Protein AF-A0A538QPW2-F1 (afdb_monomer)

Nearest PDB structures (foldseek):
  6ch3-assembly1_A  TM=3.449E-01  e=3.369E+00  Salmonella enterica subsp. enterica serovar Typhimurium str. LT2
  5l3q-assembly2_C  TM=1.549E-01  e=1.296E+00  Homo sapiens

Radius of gyration: 19.42 Å; Cα contacts (8 Å, |Δi|>4): 380; chains: 1; bounding box: 42×44×58 Å

Secondary structure (DSSP, 8-state):
-HHHHHHHH--HHHHHHHHHHS-HHHHHHHHHH-S-GGGHHHHHHHH-HHHHHHHHHHHHHTT-HHHHHHHHHHHHTTGGGTTS--SPB-TTEEEE-HHHHHHHHHHHSHHHHTT--HHHHHHHHHHHTSPTTPEEEE-GGGTTT--STTS--EE--BSS-TTSHHHHHHHHHHHHTTTTGGGTHHHHHHHHHHHTB-B-TTPPPEEEE--HHHHHHHHHHTT--STTSTT--HHHH-TT-EEEEETTEEEEEEEPP-

pLDDT: mean 80.44, std 15.76, range [33.31, 97.88]

Structure (mmCIF, N/CA/C/O backbone):
data_AF-A0A538QPW2-F1
#
_entry.id   AF-A0A538QPW2-F1
#
loop_
_atom_site.group_PDB
_atom_site.id
_atom_site.type_symbol
_atom_site.label_atom_id
_atom_site.label_alt_id
_atom_site.label_comp_id
_atom_site.label_asym_id
_atom_site.label_entity_id
_atom_site.label_seq_id
_atom_site.pdbx_PDB_ins_code
_atom_site.Cartn_x
_atom_site.Cartn_y
_atom_site.Cartn_z
_atom_site.occupancy
_atom_site.B_iso_or_equiv
_atom_site.auth_seq_id
_atom_site.auth_comp_id
_atom_site.auth_asym_id
_atom_site.auth_atom_id
_atom_site.pdbx_PDB_model_num
ATOM 1 N N . MET A 1 1 ? -7.673 3.886 38.578 1.00 82.88 1 MET A N 1
ATOM 2 C CA . MET A 1 1 ? -7.159 4.149 37.212 1.00 82.88 1 MET A CA 1
ATOM 3 C C . MET A 1 1 ? -7.929 3.332 36.181 1.00 82.88 1 MET A C 1
ATOM 5 O O . MET A 1 1 ? -8.598 3.934 35.355 1.00 82.88 1 MET A O 1
ATOM 9 N N . LEU A 1 2 ? -7.921 1.996 36.272 1.00 87.62 2 LEU A N 1
ATOM 10 C CA . LEU A 1 2 ? -8.712 1.112 35.400 1.00 87.62 2 LEU A CA 1
ATOM 11 C C . LEU A 1 2 ? -10.213 1.438 35.405 1.00 87.62 2 LEU A C 1
ATOM 13 O O . LEU A 1 2 ? -10.780 1.603 34.335 1.00 87.62 2 LEU A O 1
ATOM 17 N N . ASP A 1 3 ? -10.821 1.680 36.569 1.00 88.69 3 ASP A N 1
ATOM 18 C CA . ASP A 1 3 ? -12.249 2.049 36.649 1.00 88.69 3 ASP A CA 1
ATOM 19 C C . ASP A 1 3 ? -12.577 3.369 35.933 1.00 88.69 3 ASP A C 1
ATOM 21 O O . ASP A 1 3 ? -13.654 3.538 35.368 1.00 88.69 3 ASP A O 1
ATOM 25 N N . LYS A 1 4 ? -11.620 4.306 35.914 1.00 90.06 4 LYS A N 1
ATOM 26 C CA . LYS A 1 4 ? -11.738 5.601 35.226 1.00 90.06 4 LYS A CA 1
ATOM 27 C C . LYS A 1 4 ? -11.583 5.451 33.710 1.00 90.06 4 LYS A C 1
ATOM 29 O O . LYS A 1 4 ? -12.196 6.194 32.952 1.00 90.06 4 LYS A O 1
ATOM 34 N N . LEU A 1 5 ? -10.753 4.509 33.265 1.00 92.25 5 LEU A N 1
ATOM 35 C CA . LEU A 1 5 ? -10.657 4.144 31.853 1.00 92.25 5 LEU A CA 1
ATOM 36 C C . LEU A 1 5 ? -11.927 3.419 31.404 1.00 92.25 5 LEU A C 1
ATOM 38 O O . LEU A 1 5 ? -12.486 3.763 30.367 1.00 92.25 5 LEU A O 1
ATOM 42 N N . LEU A 1 6 ? -12.419 2.482 32.216 1.00 94.06 6 LEU A N 1
ATOM 43 C CA . LEU A 1 6 ? -13.640 1.732 31.947 1.00 94.06 6 LEU A CA 1
ATOM 44 C C . LEU A 1 6 ? -14.859 2.648 31.859 1.00 94.06 6 LEU A C 1
ATOM 46 O O . LEU A 1 6 ? -15.647 2.506 30.932 1.00 94.06 6 LEU A O 1
ATOM 50 N N . SER A 1 7 ? -14.990 3.629 32.756 1.00 92.94 7 SER A N 1
ATOM 51 C CA . SER A 1 7 ? -16.107 4.578 32.707 1.00 92.94 7 SER A CA 1
ATOM 52 C C . SER A 1 7 ? -16.093 5.469 31.462 1.00 92.94 7 SER A C 1
ATOM 54 O O . SER A 1 7 ? -17.154 5.884 31.005 1.00 92.94 7 SER A O 1
ATOM 56 N N . LYS A 1 8 ? -14.912 5.743 30.890 1.00 93.00 8 LYS A N 1
ATOM 57 C CA . LYS A 1 8 ? -14.765 6.514 29.647 1.00 93.00 8 LYS A CA 1
ATOM 58 C C . LYS A 1 8 ? -14.930 5.673 28.382 1.00 93.00 8 LYS A C 1
ATOM 60 O O . LYS A 1 8 ? -15.469 6.170 27.402 1.00 93.00 8 LYS A O 1
ATOM 65 N N . ILE A 1 9 ? -14.446 4.433 28.383 1.00 92.69 9 ILE A N 1
ATOM 66 C CA . ILE A 1 9 ? -14.537 3.526 27.227 1.00 92.69 9 ILE A CA 1
ATOM 67 C C . ILE A 1 9 ? -15.920 2.860 27.152 1.00 92.69 9 ILE A C 1
ATOM 69 O O . ILE A 1 9 ? -16.401 2.557 26.063 1.00 92.69 9 ILE A O 1
ATOM 73 N N . GLY A 1 10 ? -16.577 2.667 28.298 1.00 88.38 10 GLY A N 1
ATOM 74 C CA . GLY A 1 10 ? -17.951 2.178 28.415 1.00 88.38 10 GLY A CA 1
ATOM 75 C C . GLY A 1 10 ? -18.125 0.667 28.239 1.00 88.38 10 GLY A C 1
ATOM 76 O O . GLY A 1 10 ? -19.239 0.175 28.382 1.00 88.38 10 GLY 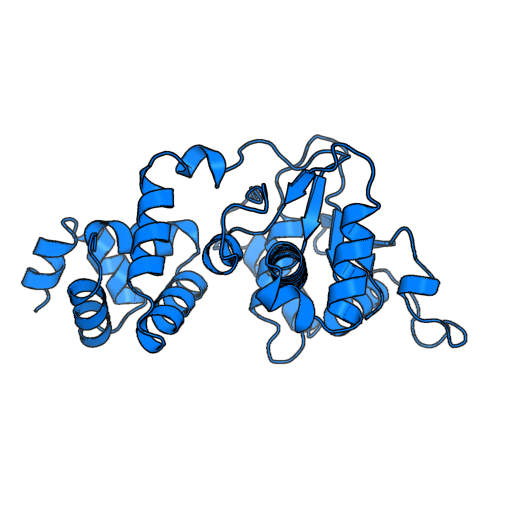A O 1
ATOM 77 N N . ASP A 1 11 ? -17.053 -0.072 27.944 1.00 92.12 11 ASP A N 1
ATOM 78 C CA . ASP A 1 11 ? -17.091 -1.509 27.670 1.00 92.12 11 ASP A CA 1
ATOM 79 C C . ASP A 1 11 ? -15.791 -2.190 28.133 1.00 92.12 11 ASP A C 1
ATOM 81 O O . ASP A 1 11 ? -14.686 -1.739 27.815 1.00 92.12 11 ASP A O 1
ATOM 85 N N . ALA A 1 12 ? -15.928 -3.273 28.903 1.00 90.69 12 ALA A N 1
ATOM 86 C CA . ALA A 1 12 ? -14.801 -3.980 29.506 1.00 90.69 12 ALA A CA 1
ATOM 87 C C . ALA A 1 12 ? -13.957 -4.755 28.484 1.00 90.69 12 ALA A C 1
ATOM 89 O O . ALA A 1 12 ? -12.733 -4.744 28.588 1.00 90.69 12 ALA A O 1
ATOM 90 N N . ALA A 1 13 ? -14.584 -5.362 27.473 1.00 87.00 13 ALA A N 1
ATOM 91 C CA . ALA A 1 13 ? -13.874 -6.102 26.432 1.00 87.00 13 ALA A CA 1
ATOM 92 C C . ALA A 1 13 ? -13.076 -5.148 25.531 1.00 87.00 13 ALA A C 1
ATOM 94 O O . ALA A 1 13 ? -11.923 -5.412 25.193 1.00 87.00 13 ALA A O 1
ATOM 95 N N . LYS A 1 14 ? -13.648 -3.982 25.201 1.00 89.25 14 LYS A N 1
ATOM 96 C CA . LYS A 1 14 ? -12.932 -2.924 24.468 1.00 89.25 14 LYS A CA 1
ATOM 97 C C . LYS A 1 14 ? -11.754 -2.368 25.262 1.00 89.25 14 LYS A C 1
ATOM 99 O O . LYS A 1 14 ? -10.698 -2.107 24.687 1.00 89.25 14 LYS A O 1
ATOM 104 N N . LEU A 1 15 ? -11.925 -2.178 26.571 1.00 94.00 15 LEU A N 1
ATOM 105 C CA . LEU A 1 15 ? -10.836 -1.752 27.446 1.00 94.00 15 LEU A CA 1
ATOM 106 C C . LEU A 1 15 ? -9.714 -2.797 27.480 1.00 94.00 15 LEU A C 1
ATOM 108 O O . LEU A 1 15 ? -8.549 -2.430 27.357 1.00 94.00 15 LEU A O 1
ATOM 112 N N . GLU A 1 16 ? -10.053 -4.078 27.606 1.00 91.12 16 GLU A N 1
ATOM 113 C CA . GLU A 1 16 ? -9.079 -5.171 27.588 1.00 91.12 16 GLU A CA 1
ATOM 114 C C . GLU A 1 16 ? -8.289 -5.208 26.271 1.00 91.12 16 GLU A C 1
ATOM 116 O O . GLU A 1 16 ? -7.057 -5.238 26.293 1.00 91.12 16 GLU A O 1
ATOM 121 N N . ALA A 1 17 ? -8.972 -5.091 25.128 1.00 84.81 17 ALA A N 1
ATOM 122 C CA . ALA A 1 17 ? -8.331 -5.034 23.814 1.00 84.81 17 ALA A CA 1
ATOM 123 C C . ALA A 1 17 ? -7.350 -3.854 23.685 1.00 84.81 17 ALA A C 1
ATOM 125 O O . ALA A 1 17 ? -6.251 -4.002 23.149 1.00 84.81 17 ALA A O 1
ATOM 126 N N . LEU A 1 18 ? -7.713 -2.681 24.214 1.00 91.88 18 LEU A N 1
ATOM 127 C CA . LEU A 1 18 ? -6.837 -1.507 24.225 1.00 91.88 18 LEU A CA 1
ATOM 128 C C . LEU A 1 18 ? -5.633 -1.694 25.157 1.00 91.88 18 LEU A C 1
ATOM 130 O O . LEU A 1 18 ? -4.517 -1.335 24.788 1.00 91.88 18 LEU A O 1
ATOM 134 N N . LEU A 1 19 ? -5.831 -2.284 26.336 1.00 94.38 19 LEU A N 1
ATOM 135 C CA . LEU A 1 19 ? -4.752 -2.564 27.291 1.00 94.38 19 LEU A CA 1
ATOM 136 C C . LEU A 1 19 ? -3.774 -3.632 26.793 1.00 94.38 19 LEU A C 1
ATOM 138 O O . LEU A 1 19 ? -2.623 -3.653 27.224 1.00 94.38 19 LEU A O 1
ATOM 142 N N . HIS A 1 20 ? -4.199 -4.488 25.863 1.00 91.25 20 HIS A N 1
ATOM 143 C CA . HIS A 1 20 ? -3.307 -5.445 25.217 1.00 91.25 20 HIS A CA 1
ATOM 144 C C . HIS A 1 20 ? -2.230 -4.761 24.359 1.00 91.25 20 HIS A C 1
ATOM 146 O O . HIS A 1 20 ? -1.127 -5.282 24.214 1.00 91.25 20 HIS A O 1
ATOM 152 N N . VAL A 1 21 ? -2.532 -3.584 23.799 1.00 89.00 21 VAL A N 1
ATOM 153 C CA . VAL A 1 21 ? -1.638 -2.870 22.871 1.00 89.00 21 VAL A CA 1
ATOM 154 C C . VAL A 1 21 ? -1.067 -1.570 23.440 1.00 89.00 21 VAL A C 1
ATOM 156 O O . VAL A 1 21 ? -0.058 -1.076 22.927 1.00 89.00 21 VAL A O 1
ATOM 159 N N . PHE A 1 22 ? -1.668 -1.021 24.498 1.00 93.88 22 PHE A N 1
ATOM 160 C CA . PHE A 1 22 ? -1.221 0.186 25.191 1.00 93.88 22 PHE A CA 1
ATOM 161 C C . PHE A 1 22 ? -0.986 -0.085 26.683 1.00 93.88 22 PHE A C 1
ATOM 163 O O . PHE A 1 22 ? -1.898 -0.545 27.371 1.00 93.88 22 PHE A O 1
ATOM 170 N N . PRO A 1 23 ? 0.180 0.294 27.240 1.00 94.69 23 PRO A N 1
ATOM 171 C CA . PRO A 1 23 ? 0.338 0.435 28.679 1.00 94.69 23 PRO A CA 1
ATOM 172 C C . PRO A 1 23 ? -0.750 1.348 29.251 1.00 94.69 23 PRO A C 1
ATOM 174 O O . PRO A 1 23 ? -1.088 2.372 28.655 1.00 94.69 23 PRO A O 1
ATOM 177 N N . ALA A 1 24 ? -1.263 1.018 30.436 1.00 92.12 24 ALA A N 1
ATOM 178 C CA . ALA A 1 24 ? -2.385 1.741 31.033 1.00 92.12 24 ALA A CA 1
ATOM 179 C C . ALA A 1 24 ? -2.135 3.259 31.143 1.00 92.12 24 ALA A C 1
ATOM 181 O O . ALA A 1 24 ? -3.047 4.052 30.925 1.00 92.12 24 ALA A O 1
ATOM 182 N N . THR A 1 25 ? -0.902 3.671 31.457 1.00 92.44 25 THR A N 1
ATOM 183 C CA . THR A 1 25 ? -0.516 5.086 31.598 1.00 92.44 25 THR A CA 1
ATOM 184 C C . THR A 1 25 ? -0.536 5.827 30.266 1.00 92.44 25 THR A C 1
ATOM 186 O O . THR A 1 25 ? -0.990 6.967 30.200 1.00 92.44 25 THR A O 1
ATOM 189 N N . GLU A 1 26 ? -0.099 5.166 29.194 1.00 94.06 26 GLU A N 1
ATOM 190 C CA . GLU A 1 26 ? -0.180 5.685 27.829 1.00 94.06 26 GLU A CA 1
ATOM 191 C C . GLU A 1 26 ? -1.646 5.845 27.406 1.00 94.06 26 GLU A C 1
ATOM 193 O O . GLU A 1 26 ? -2.051 6.908 26.927 1.00 94.06 26 GLU A O 1
ATOM 198 N N . LEU A 1 27 ? -2.459 4.812 27.656 1.00 95.56 27 LEU A N 1
ATOM 199 C CA . LEU A 1 27 ? -3.882 4.815 27.335 1.00 95.56 27 LEU A CA 1
ATOM 200 C C . LEU A 1 27 ? -4.633 5.920 28.087 1.00 95.56 27 LEU A C 1
ATOM 202 O O . LEU A 1 27 ? -5.478 6.582 27.491 1.00 95.56 27 LEU A O 1
ATOM 206 N N . GLU A 1 28 ? -4.309 6.170 29.360 1.00 94.75 28 GLU A N 1
ATOM 207 C CA . GLU A 1 28 ? -4.905 7.271 30.127 1.00 94.75 28 GLU A CA 1
ATOM 208 C C . GLU A 1 28 ? -4.609 8.637 29.503 1.00 94.75 28 GLU A C 1
ATOM 210 O O . GLU A 1 28 ? -5.525 9.455 29.390 1.00 94.75 28 GLU A O 1
ATOM 215 N N . GLY A 1 29 ? -3.374 8.865 29.044 1.00 93.19 29 GLY A N 1
ATOM 216 C CA . GLY A 1 29 ? -3.009 10.089 28.331 1.00 93.19 29 GLY A CA 1
ATOM 217 C C . GLY A 1 29 ? -3.826 10.275 27.052 1.00 93.19 29 GLY A C 1
ATOM 218 O O . GLY A 1 29 ? -4.423 11.329 26.847 1.00 93.19 29 GLY A O 1
ATOM 219 N N . ILE A 1 30 ? -3.931 9.228 26.230 1.00 93.75 30 ILE A N 1
ATOM 220 C CA . ILE A 1 30 ? -4.697 9.264 24.974 1.00 93.75 30 ILE A CA 1
ATOM 221 C C . ILE A 1 30 ? -6.187 9.517 25.250 1.00 93.75 30 ILE A C 1
ATOM 223 O O . ILE A 1 30 ? -6.778 10.422 24.666 1.00 93.75 30 ILE A O 1
ATOM 227 N N . VAL A 1 31 ? -6.783 8.768 26.183 1.00 95.31 31 VAL A N 1
ATOM 228 C CA . VAL A 1 31 ? -8.199 8.871 26.589 1.00 95.31 31 VAL A CA 1
ATOM 229 C C . VAL A 1 31 ? -8.534 10.233 27.212 1.00 95.31 31 VAL A C 1
ATOM 231 O O . VAL A 1 31 ? -9.692 10.661 27.212 1.00 95.31 31 VAL A O 1
ATOM 234 N N . ALA A 1 32 ? -7.553 10.928 27.787 1.00 93.38 32 ALA A N 1
ATOM 235 C CA . ALA A 1 32 ? -7.734 12.286 28.286 1.00 93.38 32 ALA A CA 1
ATOM 236 C C . ALA A 1 32 ? -7.748 13.343 27.171 1.00 93.38 32 ALA A C 1
ATOM 238 O O . ALA A 1 32 ? -8.328 14.406 27.378 1.00 93.38 32 ALA A O 1
ATOM 239 N N . SER A 1 33 ? -7.131 13.063 26.022 1.00 93.56 33 SER A N 1
ATOM 240 C CA . SER A 1 33 ? -6.922 14.040 24.948 1.00 93.56 33 SER A CA 1
ATOM 241 C C . SER A 1 33 ? -7.891 13.922 23.769 1.00 93.56 33 SER A C 1
ATOM 243 O O . SER A 1 33 ? -7.977 14.860 22.982 1.00 93.56 33 SER A O 1
ATOM 245 N N . VAL A 1 34 ? -8.608 12.806 23.636 1.00 91.69 34 VAL A N 1
ATOM 246 C CA . VAL A 1 34 ? -9.613 12.599 22.578 1.00 91.69 34 VAL A CA 1
ATOM 247 C C . VAL A 1 34 ? -11.021 12.967 23.046 1.00 91.69 34 VAL A C 1
ATOM 249 O O . VAL A 1 34 ? -11.368 12.775 24.214 1.00 91.69 34 VAL A O 1
ATOM 252 N N . LYS A 1 35 ? -11.855 13.461 22.128 1.00 91.44 35 LYS A N 1
ATOM 253 C CA . LYS A 1 35 ? -13.260 13.827 22.388 1.00 91.44 35 LYS A CA 1
ATOM 254 C C . LYS A 1 35 ? -14.149 12.602 22.587 1.00 91.44 35 LYS A C 1
ATOM 256 O O . LYS A 1 35 ? -15.081 12.655 23.386 1.00 91.44 35 LYS A O 1
ATOM 261 N N . HIS A 1 36 ? -13.841 11.511 21.884 1.00 88.38 36 HIS A N 1
ATOM 262 C CA . HIS A 1 36 ? -14.651 10.290 21.851 1.00 88.38 36 HIS A CA 1
ATOM 263 C C . HIS A 1 36 ? -13.837 9.029 22.203 1.00 88.38 36 HIS A C 1
ATOM 265 O O . HIS A 1 36 ? -13.580 8.187 21.334 1.00 88.38 36 HIS A O 1
ATOM 271 N N . PRO A 1 37 ? -13.381 8.881 23.463 1.00 91.25 37 PRO A N 1
ATOM 272 C CA . PRO A 1 37 ? -12.524 7.770 23.884 1.00 91.25 37 PRO A CA 1
ATOM 273 C C . PRO A 1 37 ? -13.170 6.387 23.734 1.00 91.25 37 PRO A C 1
ATOM 275 O O . PRO A 1 37 ? -12.461 5.405 23.514 1.00 91.25 37 PRO A O 1
ATOM 278 N N . GLU A 1 38 ? -14.499 6.294 23.773 1.00 87.12 38 GLU A N 1
ATOM 279 C CA . GLU A 1 38 ? -15.263 5.060 23.557 1.00 87.12 38 GLU A CA 1
ATOM 280 C C . GLU A 1 38 ? -15.060 4.448 22.159 1.00 87.12 38 GLU A C 1
ATOM 282 O O . GLU A 1 38 ? -15.359 3.272 21.927 1.00 87.12 38 GLU A O 1
ATOM 287 N N . ARG A 1 39 ? -14.525 5.235 21.216 1.00 84.62 39 ARG A N 1
ATOM 288 C CA . ARG A 1 39 ? -14.288 4.844 19.820 1.00 84.62 39 ARG A CA 1
ATOM 289 C C . ARG A 1 39 ? -12.871 4.348 19.557 1.00 84.62 39 ARG A C 1
ATOM 291 O O . ARG A 1 39 ? -12.621 3.821 18.477 1.00 84.62 39 ARG A O 1
ATOM 298 N N . LEU A 1 40 ? -11.950 4.460 20.516 1.00 87.19 40 LEU A N 1
ATOM 299 C CA . LEU A 1 40 ? -10.548 4.069 20.323 1.00 87.19 40 LEU A CA 1
ATOM 300 C C . LEU A 1 40 ? -10.394 2.590 19.954 1.00 87.19 40 LEU A C 1
ATOM 302 O O . LEU A 1 40 ? -9.581 2.254 19.095 1.00 87.19 40 LEU A O 1
ATOM 306 N N . ALA A 1 41 ? -11.206 1.711 20.544 1.00 84.25 41 ALA A N 1
ATOM 307 C CA . ALA A 1 41 ? -11.179 0.284 20.223 1.00 84.25 41 ALA A CA 1
ATOM 308 C C . ALA A 1 41 ? -11.546 0.007 18.754 1.00 84.25 41 ALA A C 1
ATOM 310 O O . ALA A 1 41 ? -10.967 -0.887 18.147 1.00 84.25 41 ALA A O 1
ATOM 311 N N . LEU A 1 42 ? -12.392 0.844 18.133 1.00 74.50 42 LEU A N 1
ATOM 312 C CA . LEU A 1 42 ? -12.733 0.715 16.710 1.00 74.50 42 LEU A CA 1
ATOM 313 C C . LEU A 1 42 ? -11.507 0.890 15.811 1.00 74.50 42 LEU A C 1
ATOM 315 O O . LEU A 1 42 ? -11.439 0.290 14.743 1.00 74.50 42 LEU A O 1
ATOM 319 N N . VAL A 1 43 ? -10.526 1.694 16.235 1.00 70.94 43 VAL A N 1
ATOM 320 C CA . VAL A 1 43 ? -9.267 1.851 15.498 1.00 70.94 43 VAL A CA 1
ATOM 321 C C . VAL A 1 43 ? -8.500 0.532 15.491 1.00 70.94 43 VAL A C 1
ATOM 323 O O . VAL A 1 43 ? -7.990 0.127 14.451 1.00 70.94 43 VAL A O 1
ATOM 326 N N . ILE A 1 44 ? -8.428 -0.147 16.636 1.00 73.62 44 ILE A N 1
ATOM 327 C CA . ILE A 1 44 ? -7.737 -1.433 16.773 1.00 73.62 44 ILE A CA 1
ATOM 328 C C . ILE A 1 44 ? -8.464 -2.508 15.966 1.00 73.62 44 ILE A C 1
ATOM 330 O O . ILE A 1 44 ? -7.818 -3.214 15.195 1.00 73.62 44 ILE A O 1
ATOM 334 N N . ASP A 1 45 ? -9.791 -2.566 16.052 1.00 63.78 45 ASP A N 1
ATOM 335 C CA . ASP A 1 45 ? -10.598 -3.531 15.303 1.00 63.78 45 ASP A CA 1
ATOM 336 C C . ASP A 1 45 ? -10.468 -3.332 13.784 1.00 63.78 45 ASP A C 1
ATOM 338 O O . ASP A 1 45 ? -10.386 -4.292 13.019 1.00 63.78 45 ASP A O 1
ATOM 342 N N . HIS A 1 46 ? -10.424 -2.078 13.326 1.00 57.16 46 HIS A N 1
ATOM 343 C CA . HIS A 1 46 ? -10.451 -1.753 11.900 1.00 57.16 46 HIS A CA 1
ATOM 344 C C . HIS A 1 46 ? -9.061 -1.732 11.241 1.00 57.16 46 HIS A C 1
ATOM 346 O O . HIS A 1 46 ? -8.881 -2.150 10.092 1.00 57.16 46 HIS A O 1
ATOM 352 N N . VAL A 1 47 ? -8.054 -1.231 11.955 1.00 54.59 47 VAL A N 1
ATOM 353 C CA . VAL A 1 47 ? -6.679 -1.085 11.450 1.00 54.59 47 VAL A CA 1
ATOM 354 C C . VAL A 1 47 ? -5.823 -2.305 11.820 1.00 54.59 47 VAL A C 1
ATOM 356 O O . VAL A 1 47 ? -4.852 -2.614 11.130 1.00 54.59 47 VAL A O 1
ATOM 359 N N . GLY A 1 48 ? -6.222 -3.058 12.845 1.00 51.94 48 GLY A N 1
ATOM 360 C CA . GLY A 1 48 ? -5.445 -4.129 13.463 1.00 51.94 48 GLY A CA 1
ATOM 361 C C . GLY A 1 48 ? -4.629 -3.615 14.651 1.00 51.94 48 GLY A C 1
ATOM 362 O O . GLY A 1 48 ? -4.161 -2.477 14.651 1.00 51.94 48 GLY A O 1
ATOM 363 N N . ALA A 1 49 ? -4.424 -4.475 15.650 1.00 63.00 49 ALA A N 1
ATOM 364 C CA . ALA A 1 49 ? -3.758 -4.165 16.919 1.00 63.00 49 ALA A CA 1
ATOM 365 C C . ALA A 1 49 ? -2.398 -3.446 16.769 1.00 63.00 49 ALA A C 1
ATOM 367 O O . ALA A 1 49 ? -2.182 -2.371 17.340 1.00 63.00 49 ALA A O 1
ATOM 368 N N . ASP A 1 50 ? -1.498 -3.992 15.950 1.00 51.50 50 ASP A N 1
ATOM 369 C CA . ASP A 1 50 ? -0.142 -3.451 15.784 1.00 51.50 50 ASP A CA 1
ATOM 370 C C . ASP A 1 50 ? -0.119 -2.122 15.020 1.00 51.50 50 ASP A C 1
ATOM 372 O O . ASP A 1 50 ? 0.541 -1.162 15.424 1.00 51.50 50 ASP A O 1
ATOM 376 N N . SER A 1 51 ? -0.839 -2.049 13.901 1.00 50.12 51 SER A N 1
ATOM 377 C CA . SER A 1 51 ? -0.857 -0.862 13.039 1.00 50.12 51 SER A CA 1
ATOM 378 C C . SER A 1 51 ? -1.684 0.268 13.652 1.00 50.12 51 SER A C 1
ATOM 380 O O . SER A 1 51 ? -1.246 1.419 13.660 1.00 50.12 51 SER A O 1
ATOM 382 N N . GLY A 1 52 ? -2.843 -0.058 14.229 1.00 60.25 52 GLY A N 1
ATOM 383 C CA . GLY A 1 52 ? -3.710 0.893 14.917 1.00 60.25 52 GLY A CA 1
ATOM 384 C C . GLY A 1 52 ? -3.016 1.526 16.121 1.00 60.25 52 GLY A C 1
ATOM 385 O O . GLY A 1 52 ? -3.049 2.748 16.274 1.00 60.25 52 GLY A O 1
ATOM 386 N N . SER A 1 53 ? -2.297 0.730 16.923 1.00 73.06 53 SER A N 1
ATOM 387 C CA . SER A 1 53 ? -1.561 1.265 18.074 1.00 73.06 53 SER A CA 1
ATOM 388 C C . SER A 1 53 ? -0.390 2.169 17.676 1.00 73.06 53 SER A C 1
ATOM 390 O O . SER A 1 53 ? -0.190 3.220 18.289 1.00 73.06 53 SER A O 1
ATOM 392 N N . LYS A 1 54 ? 0.352 1.834 16.611 1.00 67.50 54 LYS A N 1
ATOM 393 C CA . LYS A 1 54 ? 1.402 2.708 16.050 1.00 67.50 54 LYS A CA 1
ATOM 394 C C . LYS A 1 54 ? 0.841 4.024 15.514 1.00 67.50 54 LYS A C 1
ATOM 396 O O . LYS A 1 54 ? 1.421 5.074 15.784 1.00 67.50 54 LYS A O 1
ATOM 401 N N . MET A 1 55 ? -0.280 3.977 14.796 1.00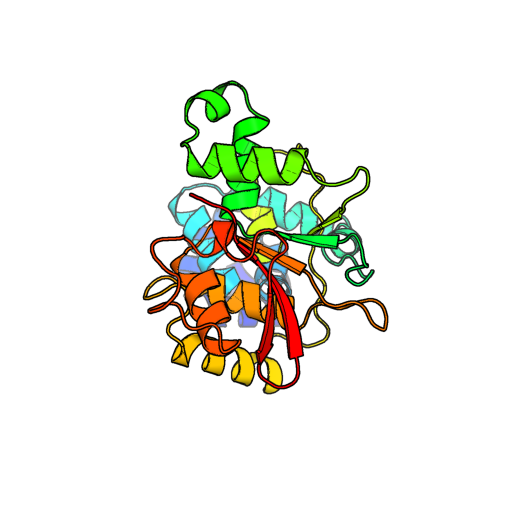 70.44 55 MET A N 1
ATOM 402 C CA . MET A 1 55 ? -0.935 5.169 14.253 1.00 70.44 55 MET A CA 1
ATOM 403 C C . MET A 1 55 ? -1.377 6.118 15.373 1.00 70.44 55 MET A C 1
ATOM 405 O O . MET A 1 55 ? -1.032 7.301 15.356 1.00 70.44 55 MET A O 1
ATOM 409 N N . ILE A 1 56 ? -2.071 5.589 16.387 1.00 80.62 56 ILE A N 1
ATOM 410 C CA . ILE A 1 56 ? -2.510 6.367 17.553 1.00 80.62 56 ILE A CA 1
ATOM 411 C C . ILE A 1 56 ? -1.304 7.006 18.255 1.00 80.62 56 ILE A C 1
ATOM 413 O O . ILE A 1 56 ? -1.314 8.213 18.498 1.00 80.62 56 ILE A O 1
ATOM 417 N N . ARG A 1 57 ? -0.232 6.239 18.505 1.00 81.88 57 ARG A N 1
ATOM 418 C CA . ARG A 1 57 ? 1.020 6.754 19.091 1.00 81.88 57 ARG A CA 1
ATOM 419 C C . ARG A 1 57 ? 1.618 7.895 18.293 1.00 81.88 57 ARG A C 1
ATOM 421 O O . ARG A 1 57 ? 2.012 8.911 18.859 1.00 81.88 57 ARG A O 1
ATOM 428 N N . GLN A 1 58 ? 1.697 7.737 16.977 1.00 73.19 58 GLN A N 1
ATOM 429 C CA . GLN A 1 58 ? 2.310 8.730 16.107 1.00 73.19 58 GLN A CA 1
ATOM 430 C C . GLN A 1 58 ? 1.533 10.051 16.117 1.00 73.19 58 GLN A C 1
ATOM 432 O O . GLN A 1 58 ? 2.143 11.121 16.096 1.00 73.19 58 GLN A O 1
ATOM 437 N N . TRP A 1 59 ? 0.201 10.000 16.156 1.00 77.00 59 TRP A N 1
ATOM 438 C CA . TRP A 1 59 ? -0.621 11.206 16.248 1.00 77.00 59 TRP A CA 1
ATOM 439 C C . TRP A 1 59 ? -0.603 11.820 17.640 1.00 77.00 59 TRP A C 1
ATOM 441 O O . TRP A 1 59 ? -0.471 13.040 17.739 1.00 77.00 59 TRP A O 1
ATOM 451 N N . ALA A 1 60 ? -0.642 11.003 18.694 1.00 82.94 60 ALA A N 1
ATOM 452 C CA . ALA A 1 60 ? -0.510 11.471 20.070 1.00 82.94 60 ALA A CA 1
ATOM 453 C C . ALA A 1 60 ? 0.833 12.191 20.286 1.00 82.94 60 ALA A C 1
ATOM 455 O O . ALA A 1 60 ? 0.856 13.317 20.778 1.00 82.94 60 ALA A O 1
ATOM 456 N N . ALA A 1 61 ? 1.940 11.615 19.804 1.00 76.19 61 ALA A N 1
ATOM 457 C CA . ALA A 1 61 ? 3.273 12.220 19.881 1.00 76.19 61 ALA A CA 1
ATOM 458 C C . ALA A 1 61 ? 3.382 13.559 19.127 1.00 76.19 61 ALA A C 1
ATOM 460 O O . ALA A 1 61 ? 4.208 14.400 19.470 1.00 76.19 61 ALA A O 1
ATOM 461 N N . LYS A 1 62 ? 2.547 13.772 18.102 1.00 75.69 62 LYS A N 1
ATOM 462 C CA . LYS A 1 62 ? 2.475 15.020 17.323 1.00 75.69 62 LYS A CA 1
ATOM 463 C C . LYS A 1 62 ? 1.372 15.973 17.806 1.00 75.69 62 LYS A C 1
ATOM 465 O O . LYS A 1 62 ? 1.119 16.977 17.139 1.00 75.69 62 LYS A O 1
ATOM 470 N N . GLY A 1 63 ? 0.675 15.647 18.898 1.00 82.12 63 GLY A N 1
ATOM 471 C CA . GLY A 1 63 ? -0.461 16.418 19.413 1.00 82.12 63 GLY A CA 1
ATOM 472 C C . GLY A 1 63 ? -1.653 16.503 18.450 1.00 82.12 63 GLY A C 1
ATOM 473 O O . GLY A 1 63 ? -2.456 17.426 18.541 1.00 82.12 63 GLY A O 1
ATOM 474 N N . LYS A 1 64 ? -1.777 15.580 17.490 1.00 79.88 64 LYS A N 1
ATOM 475 C CA . LYS A 1 64 ? -2.811 15.596 16.438 1.00 79.88 64 LYS A CA 1
ATOM 476 C C . LYS A 1 64 ? -4.101 14.891 16.880 1.00 79.88 64 LYS A C 1
ATOM 478 O O . LYS A 1 64 ? -4.646 14.078 16.136 1.00 79.88 64 LYS A O 1
ATOM 483 N N . PHE A 1 65 ? -4.602 15.205 18.074 1.00 85.31 65 PHE A N 1
ATOM 484 C CA . PHE A 1 65 ? -5.798 14.559 18.632 1.00 85.31 65 PHE A CA 1
ATOM 485 C C . PHE A 1 65 ? -7.076 14.874 17.848 1.00 85.31 65 PHE A C 1
ATOM 487 O O . PHE A 1 65 ? -7.854 13.963 17.597 1.00 85.31 65 PHE A O 1
ATOM 494 N N . ASP A 1 66 ? -7.223 16.090 17.310 1.00 75.00 66 ASP A N 1
ATOM 495 C CA . ASP A 1 66 ? -8.355 16.427 16.430 1.00 75.00 66 ASP A CA 1
ATOM 496 C C . ASP A 1 66 ? -8.432 15.530 15.183 1.00 75.00 66 ASP A C 1
ATOM 498 O O . ASP A 1 66 ? -9.516 15.262 14.663 1.00 75.00 66 ASP A O 1
ATOM 502 N N . ARG A 1 67 ? -7.285 15.031 14.697 1.00 67.44 67 ARG A N 1
ATOM 503 C CA . ARG A 1 67 ? -7.248 14.085 13.570 1.00 67.44 67 ARG A CA 1
ATOM 504 C C . ARG A 1 67 ? -7.684 12.697 13.991 1.00 67.44 67 ARG A C 1
ATOM 506 O O . ARG A 1 67 ? -8.420 12.056 13.250 1.00 67.44 67 ARG A O 1
ATOM 513 N N . LEU A 1 68 ? -7.247 12.259 15.170 1.00 77.50 68 LEU A N 1
ATOM 514 C CA . LEU A 1 68 ? -7.695 11.002 15.753 1.00 77.50 68 LEU A CA 1
ATOM 515 C C . LEU A 1 68 ? -9.213 11.023 15.960 1.00 77.50 68 LEU A C 1
ATOM 517 O O . LEU A 1 68 ? -9.887 10.083 15.553 1.00 77.50 68 LEU A O 1
ATOM 521 N N . ASP A 1 69 ? -9.752 12.124 16.484 1.00 77.56 69 ASP A N 1
ATOM 522 C CA . ASP A 1 69 ? -11.194 12.320 16.639 1.00 77.56 69 ASP A CA 1
ATOM 523 C C . ASP A 1 69 ? -11.918 12.325 15.293 1.00 77.56 69 ASP A C 1
ATOM 525 O O . ASP A 1 69 ? -12.855 11.556 15.118 1.00 77.56 69 ASP A O 1
ATOM 529 N N . THR A 1 70 ? -11.436 13.088 14.306 1.00 69.44 70 THR A N 1
ATOM 530 C CA . THR A 1 70 ? -12.027 13.106 12.954 1.00 69.44 70 THR A CA 1
ATOM 531 C C . THR A 1 70 ? -12.019 11.711 12.320 1.00 69.44 70 THR A C 1
ATOM 533 O O . THR A 1 70 ? -12.982 11.300 11.672 1.00 69.44 70 THR A O 1
ATOM 536 N N . PHE A 1 71 ? -10.933 10.957 12.495 1.00 68.00 71 PHE A N 1
ATOM 537 C CA . PHE A 1 71 ? -10.816 9.590 12.000 1.00 68.00 71 PHE A CA 1
ATOM 538 C C . PHE A 1 71 ? -11.826 8.660 12.689 1.00 68.00 71 PHE A C 1
ATOM 540 O O . PHE A 1 71 ? -12.553 7.934 12.012 1.00 68.00 71 PHE A O 1
ATOM 547 N N . MET A 1 72 ? -11.934 8.724 14.018 1.00 76.88 72 MET A N 1
ATOM 548 C CA . MET A 1 72 ? -12.913 7.953 14.790 1.00 76.88 72 MET A CA 1
ATOM 549 C C . MET A 1 72 ? -14.360 8.335 14.463 1.00 76.88 72 MET A C 1
ATOM 551 O O . MET A 1 72 ? -15.207 7.456 14.327 1.00 76.88 72 MET A O 1
ATOM 555 N N . GLU A 1 73 ? -14.645 9.624 14.286 1.00 68.75 73 GLU A N 1
ATOM 556 C CA . GLU A 1 73 ? -15.940 10.144 13.843 1.00 68.75 73 GLU A CA 1
ATOM 557 C C . GLU A 1 73 ? -16.326 9.585 12.481 1.00 68.75 73 GLU A C 1
ATOM 559 O O . GLU A 1 73 ? -17.428 9.049 12.347 1.00 68.75 73 GLU A O 1
ATOM 564 N N . ARG A 1 74 ? -15.405 9.609 11.508 1.00 58.91 74 ARG A N 1
ATOM 565 C CA . ARG A 1 74 ? -15.610 8.974 10.199 1.00 58.91 74 ARG A CA 1
ATOM 566 C C . ARG A 1 74 ? -15.915 7.486 10.360 1.00 58.91 74 ARG A C 1
ATOM 568 O O . ARG A 1 74 ? -16.885 7.010 9.788 1.00 58.91 74 ARG A O 1
ATOM 575 N N . MET A 1 75 ? -15.191 6.745 11.199 1.00 58.25 75 MET A N 1
ATOM 576 C CA . MET A 1 75 ? -15.528 5.333 11.439 1.00 58.25 75 MET A CA 1
ATOM 577 C C . MET A 1 75 ? -16.951 5.153 12.005 1.00 58.25 75 MET A C 1
ATOM 579 O O . MET A 1 75 ? -17.671 4.252 11.585 1.00 58.25 75 MET A O 1
ATOM 583 N N . THR A 1 76 ? -17.409 6.018 12.913 1.00 56.25 76 THR A N 1
ATOM 584 C CA . THR A 1 76 ? -18.745 5.894 13.533 1.00 56.25 76 THR A CA 1
ATOM 585 C C . THR A 1 76 ? -19.912 6.451 12.719 1.00 56.25 76 THR A C 1
ATOM 587 O O . THR A 1 76 ? -21.022 5.943 12.852 1.00 56.25 76 THR A O 1
ATOM 590 N N . ALA A 1 77 ? -19.696 7.447 11.856 1.00 47.12 77 ALA A N 1
ATOM 591 C CA . ALA A 1 77 ? -20.744 8.137 11.092 1.00 47.12 77 ALA A CA 1
ATOM 592 C C . ALA A 1 77 ? -21.356 7.294 9.951 1.00 47.12 77 ALA A C 1
ATOM 594 O O . ALA A 1 77 ? -21.997 7.826 9.051 1.00 47.12 77 ALA A O 1
ATOM 595 N N . GLY A 1 78 ? -21.150 5.976 9.945 1.00 39.84 78 GLY A N 1
ATOM 596 C CA . GLY A 1 78 ? -21.621 5.107 8.868 1.00 39.84 78 GLY A CA 1
ATOM 597 C C . GLY A 1 78 ? -20.722 5.101 7.629 1.00 39.84 78 GLY A C 1
ATOM 598 O O . GLY A 1 78 ? -20.961 4.303 6.725 1.00 39.84 78 GLY A O 1
ATOM 599 N N . MET A 1 79 ? -19.608 5.845 7.623 1.00 36.12 79 MET A N 1
ATOM 600 C CA . MET A 1 79 ? -18.485 5.567 6.716 1.00 36.12 79 MET A CA 1
ATOM 601 C C . MET A 1 79 ? -17.826 4.206 7.030 1.00 36.12 79 MET A C 1
ATOM 603 O O . MET A 1 79 ? -16.970 3.760 6.280 1.00 36.12 79 MET A O 1
ATOM 607 N N . THR A 1 80 ? -18.284 3.451 8.035 1.00 36.69 80 THR A N 1
ATOM 608 C CA . THR A 1 80 ? -18.101 1.9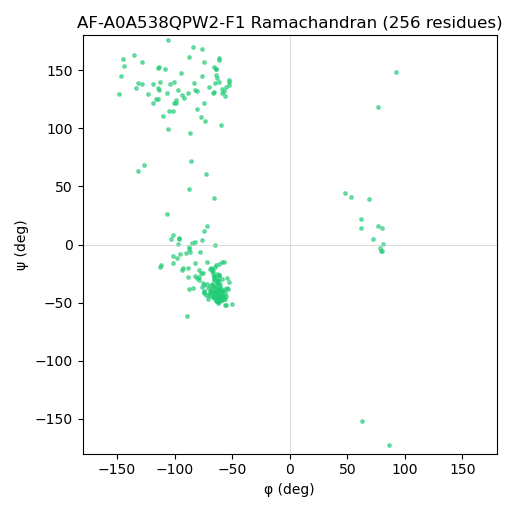87 8.108 1.00 36.69 80 THR A CA 1
ATOM 609 C C . THR A 1 80 ? -18.671 1.231 6.903 1.00 36.69 80 THR A C 1
ATOM 611 O O . THR A 1 80 ? -18.273 0.091 6.694 1.00 36.69 80 THR A O 1
ATOM 614 N N . LYS A 1 81 ? -19.529 1.842 6.070 1.00 33.31 81 LYS A N 1
ATOM 615 C CA . LYS A 1 81 ? -19.929 1.323 4.745 1.00 33.31 81 LYS A CA 1
ATOM 616 C C . LYS A 1 81 ? -19.168 1.929 3.555 1.00 33.31 81 LYS A C 1
ATOM 618 O O . LYS A 1 81 ? -19.286 1.397 2.457 1.00 33.31 81 LYS A O 1
ATOM 623 N N . GLU A 1 82 ? -18.405 3.007 3.743 1.00 34.31 82 GLU A N 1
ATOM 624 C CA . GLU A 1 82 ? -17.679 3.701 2.656 1.00 34.31 82 GLU A CA 1
ATOM 625 C C . GLU A 1 82 ? -16.144 3.583 2.765 1.00 34.31 82 GLU A C 1
ATOM 627 O O . GLU A 1 82 ? -15.445 3.678 1.761 1.00 34.31 82 GLU A O 1
ATOM 632 N N . LEU A 1 83 ? -15.602 3.255 3.943 1.00 39.34 83 LEU A N 1
ATOM 633 C CA . LEU A 1 83 ? -14.250 2.704 4.128 1.00 39.34 83 LEU A CA 1
ATOM 634 C C . LEU A 1 83 ? -14.230 1.174 4.034 1.00 39.34 83 LEU A C 1
ATOM 636 O O . LEU A 1 83 ? -13.235 0.595 3.601 1.00 39.34 83 LEU A O 1
ATOM 640 N N . ALA A 1 84 ? -15.339 0.510 4.370 1.00 41.38 84 ALA A N 1
ATOM 641 C CA . ALA A 1 84 ? -15.620 -0.810 3.827 1.00 41.38 84 ALA A CA 1
ATOM 642 C C . ALA A 1 84 ? -16.322 -0.600 2.497 1.00 41.38 84 ALA A C 1
ATOM 644 O O . ALA A 1 84 ? -17.523 -0.833 2.384 1.00 41.38 84 ALA A O 1
ATOM 645 N N . GLU A 1 85 ? -15.602 -0.141 1.478 1.00 50.62 85 GLU A N 1
ATOM 646 C CA . GLU A 1 85 ? -16.167 -0.315 0.159 1.00 50.62 85 GLU A CA 1
ATOM 647 C C . GLU A 1 85 ? -16.350 -1.814 -0.059 1.00 50.62 85 GLU A C 1
ATOM 649 O O . GLU A 1 85 ? -15.400 -2.556 -0.246 1.00 50.62 85 GLU A O 1
ATOM 654 N N . THR A 1 86 ? -17.582 -2.291 0.070 1.00 48.31 86 THR A N 1
ATOM 655 C CA . THR A 1 86 ? -17.887 -3.726 -0.007 1.00 48.31 86 THR A CA 1
ATOM 656 C C . THR A 1 86 ? -17.751 -4.251 -1.431 1.00 48.31 86 THR A C 1
ATOM 658 O O . THR A 1 86 ? -17.698 -5.467 -1.652 1.00 48.31 86 THR A O 1
ATOM 661 N N . THR A 1 87 ? -17.701 -3.335 -2.393 1.00 61.72 87 THR A N 1
ATOM 662 C CA . THR A 1 87 ? -17.486 -3.609 -3.802 1.00 61.72 87 THR A CA 1
ATOM 663 C C . THR A 1 87 ? -16.023 -3.954 -4.014 1.00 61.72 87 THR A C 1
ATOM 665 O O . THR A 1 87 ? -15.136 -3.170 -3.688 1.00 61.72 87 THR A O 1
ATOM 668 N N . GLY A 1 88 ? -15.772 -5.146 -4.552 1.00 72.81 88 GLY A N 1
ATOM 669 C CA . GLY A 1 88 ? -14.416 -5.541 -4.900 1.00 72.81 88 GLY A CA 1
ATOM 670 C C . GLY A 1 88 ? -13.803 -4.623 -5.958 1.00 72.81 88 GLY A C 1
ATOM 671 O O . GLY A 1 88 ? -14.519 -3.946 -6.698 1.00 72.81 88 GLY A O 1
ATOM 672 N N . VAL A 1 89 ? -12.475 -4.633 -6.054 1.00 83.94 89 VAL A N 1
ATOM 673 C CA . VAL A 1 89 ? -11.759 -3.977 -7.148 1.00 83.94 89 VAL A CA 1
ATOM 674 C C . VAL A 1 89 ? -12.275 -4.493 -8.494 1.00 83.94 89 VAL A C 1
ATOM 676 O O . VAL A 1 89 ? -12.492 -5.696 -8.684 1.00 83.94 89 VAL A O 1
ATOM 679 N N . ARG A 1 90 ? -12.490 -3.558 -9.417 1.00 85.44 90 ARG A N 1
ATOM 680 C CA . ARG A 1 90 ? -12.978 -3.795 -10.777 1.00 85.44 90 ARG A CA 1
ATOM 681 C C . ARG A 1 90 ? -11.845 -3.636 -11.780 1.00 85.44 90 ARG A C 1
ATOM 683 O O . ARG A 1 90 ? -10.753 -3.191 -11.438 1.00 85.44 90 ARG A O 1
ATOM 690 N N . THR A 1 91 ? -12.124 -3.900 -13.052 1.00 85.00 91 THR A N 1
ATOM 691 C CA . THR A 1 91 ? -11.157 -3.752 -14.157 1.00 85.00 91 THR A CA 1
ATOM 692 C C . THR A 1 91 ? -10.521 -2.358 -14.246 1.00 85.00 91 THR A C 1
ATOM 694 O O . THR A 1 91 ? -9.391 -2.230 -14.704 1.00 85.00 91 THR A O 1
ATOM 697 N N . ARG A 1 92 ? -11.231 -1.307 -13.811 1.00 85.56 92 ARG A N 1
ATOM 698 C CA . ARG A 1 92 ? -10.742 0.085 -13.796 1.00 85.56 92 ARG A CA 1
ATOM 699 C C . ARG A 1 92 ? -10.283 0.563 -12.417 1.00 85.56 92 ARG A C 1
ATOM 701 O O . ARG A 1 92 ? -10.045 1.754 -12.249 1.00 85.56 92 ARG A O 1
ATOM 708 N N . SER A 1 93 ? -10.206 -0.321 -11.427 1.00 88.94 93 SER A N 1
ATOM 709 C CA . SER A 1 93 ? -9.714 0.034 -10.098 1.00 88.94 93 SER A CA 1
ATOM 710 C C . SER A 1 93 ? -8.199 -0.130 -10.052 1.00 88.94 93 SER A C 1
ATOM 712 O O . SER A 1 93 ? -7.672 -1.184 -10.413 1.00 88.94 93 SER A O 1
ATOM 714 N N . ILE A 1 94 ? -7.504 0.890 -9.558 1.00 90.75 94 ILE A N 1
ATOM 715 C CA . ILE A 1 94 ? -6.079 0.813 -9.243 1.00 90.75 94 ILE A CA 1
ATOM 716 C C . ILE A 1 94 ? -5.864 1.063 -7.757 1.00 90.75 94 ILE A C 1
ATOM 718 O O . ILE A 1 94 ? -6.485 1.945 -7.167 1.00 90.75 94 ILE A O 1
ATOM 722 N N . VAL A 1 95 ? -4.988 0.277 -7.145 1.00 90.19 95 VAL A N 1
ATOM 723 C CA . VAL A 1 95 ? -4.530 0.484 -5.776 1.00 90.19 95 VAL A CA 1
ATOM 724 C C . VAL A 1 95 ? -3.247 1.301 -5.811 1.00 90.19 95 VAL A C 1
ATOM 726 O O . VAL A 1 95 ? -2.314 0.943 -6.528 1.00 90.19 95 VAL A O 1
ATOM 729 N N . ILE A 1 96 ? -3.193 2.377 -5.034 1.00 86.94 96 ILE A N 1
ATOM 730 C CA . ILE A 1 96 ? -2.018 3.244 -4.908 1.00 86.94 96 ILE A CA 1
ATOM 731 C C . ILE A 1 96 ? -1.436 3.168 -3.493 1.00 86.94 96 ILE A C 1
ATOM 733 O O . ILE A 1 96 ? -2.156 2.916 -2.523 1.00 86.94 96 ILE A O 1
ATOM 737 N N . ASP A 1 97 ? -0.129 3.394 -3.378 1.00 80.06 97 ASP A N 1
ATOM 738 C CA . ASP A 1 97 ? 0.548 3.519 -2.086 1.00 80.06 97 ASP A CA 1
ATOM 739 C C . ASP A 1 97 ? 0.305 4.881 -1.406 1.00 80.06 97 ASP A C 1
ATOM 741 O O . ASP A 1 97 ? -0.197 5.840 -2.006 1.00 80.06 97 ASP A O 1
ATOM 745 N N . SER A 1 98 ? 0.689 4.975 -0.129 1.00 73.19 98 SER A N 1
ATOM 746 C CA . SER A 1 98 ? 0.530 6.202 0.655 1.00 73.19 98 SER A CA 1
ATOM 747 C C . SER A 1 98 ? 1.293 7.386 0.075 1.00 73.19 98 SER A C 1
ATOM 749 O O . SER A 1 98 ? 0.790 8.506 0.079 1.00 73.19 98 SER A O 1
ATOM 751 N N . ASN A 1 99 ? 2.484 7.155 -0.476 1.00 78.75 99 ASN A N 1
ATOM 752 C CA . ASN A 1 99 ? 3.303 8.222 -1.047 1.00 78.75 99 ASN A CA 1
ATOM 753 C C . ASN A 1 99 ? 2.661 8.826 -2.303 1.00 78.75 99 ASN A C 1
ATOM 755 O O . ASN A 1 99 ? 2.779 10.026 -2.548 1.00 78.75 99 ASN A O 1
ATOM 759 N N . THR A 1 100 ? 1.956 8.014 -3.086 1.00 83.06 100 THR A N 1
ATOM 760 C CA . THR A 1 100 ? 1.182 8.447 -4.252 1.00 83.06 100 THR A CA 1
ATOM 761 C C . THR A 1 100 ? -0.045 9.239 -3.815 1.00 83.06 100 THR A C 1
ATOM 763 O O . THR A 1 100 ? -0.311 10.303 -4.371 1.00 83.06 100 THR A O 1
ATOM 766 N N . ALA A 1 101 ? -0.747 8.782 -2.775 1.00 77.38 101 ALA A N 1
ATOM 767 C CA . ALA A 1 101 ? -1.867 9.522 -2.199 1.00 77.38 101 ALA A CA 1
ATOM 768 C C . ALA A 1 101 ? -1.427 10.893 -1.640 1.00 77.38 101 ALA A C 1
ATOM 770 O O . ALA A 1 101 ? -2.062 11.908 -1.924 1.00 77.38 101 ALA A O 1
ATOM 771 N N . ILE A 1 102 ? -0.293 10.949 -0.932 1.00 73.25 102 ILE A N 1
ATOM 772 C CA . ILE A 1 102 ? 0.305 12.198 -0.434 1.00 73.25 102 ILE A CA 1
ATOM 773 C C . ILE A 1 102 ? 0.697 13.122 -1.594 1.00 73.25 102 ILE A C 1
ATOM 775 O O . ILE A 1 102 ? 0.432 14.319 -1.532 1.00 73.25 102 ILE A O 1
ATOM 779 N N . ALA A 1 103 ? 1.299 12.599 -2.666 1.00 80.44 103 ALA A N 1
ATOM 780 C CA . ALA A 1 103 ? 1.676 13.410 -3.826 1.00 80.44 103 ALA A CA 1
ATOM 781 C C . ALA A 1 103 ? 0.452 14.056 -4.498 1.00 80.44 103 ALA A C 1
ATOM 783 O O . ALA A 1 103 ? 0.480 15.241 -4.826 1.00 80.44 103 ALA A O 1
ATOM 784 N N . LEU A 1 104 ? -0.640 13.302 -4.647 1.00 79.88 104 LEU A N 1
ATOM 785 C CA . LEU A 1 104 ? -1.904 13.814 -5.177 1.00 79.88 104 LEU A CA 1
ATOM 786 C C . LEU A 1 104 ? -2.516 14.895 -4.272 1.00 79.88 104 LEU A C 1
ATOM 788 O O . LEU A 1 104 ? -3.028 15.895 -4.766 1.00 79.88 104 LEU A O 1
ATOM 792 N N . MET A 1 105 ? -2.426 14.721 -2.953 1.00 75.06 105 MET A N 1
ATOM 793 C CA . MET A 1 105 ? -2.875 15.716 -1.978 1.00 75.06 105 MET A CA 1
ATOM 794 C C . MET A 1 105 ? -2.051 17.004 -2.073 1.00 75.06 105 MET A C 1
ATOM 796 O O . MET A 1 105 ? -2.611 18.097 -2.071 1.00 75.06 105 MET A O 1
ATOM 800 N N . LYS A 1 106 ? -0.724 16.887 -2.200 1.00 77.00 106 LYS A N 1
ATOM 801 C CA . LYS A 1 106 ? 0.150 18.049 -2.394 1.00 77.00 106 LYS A CA 1
ATOM 802 C C . LYS A 1 106 ? -0.187 18.803 -3.675 1.00 77.00 106 LYS A C 1
ATOM 804 O O . LYS A 1 106 ? -0.211 20.022 -3.653 1.00 77.00 106 LYS A O 1
ATOM 809 N N . ASP A 1 107 ? -0.465 18.106 -4.775 1.00 81.88 107 ASP A N 1
ATOM 810 C CA . ASP A 1 107 ? -0.826 18.751 -6.044 1.00 81.88 107 ASP A CA 1
ATOM 811 C C . ASP A 1 107 ? -2.168 19.502 -5.984 1.00 81.88 107 ASP A C 1
ATOM 813 O O . ASP A 1 107 ? -2.354 20.485 -6.706 1.00 81.88 107 ASP A O 1
ATOM 817 N N . ALA A 1 108 ? -3.080 19.062 -5.117 1.00 75.50 108 ALA A N 1
ATOM 818 C CA . ALA A 1 108 ? -4.362 19.712 -4.878 1.00 75.50 108 ALA A CA 1
ATOM 819 C C . ALA A 1 108 ? -4.269 21.003 -4.041 1.00 75.50 108 ALA A C 1
ATOM 821 O O . ALA A 1 108 ? -5.147 21.858 -4.155 1.00 75.50 108 ALA A O 1
ATOM 822 N N . ASP A 1 109 ? -3.228 21.162 -3.220 1.00 74.06 109 ASP A N 1
ATOM 823 C CA . ASP A 1 109 ? -2.995 22.358 -2.406 1.00 74.06 109 ASP A CA 1
ATOM 824 C C . ASP A 1 109 ? -1.922 23.244 -3.067 1.00 74.06 109 ASP A C 1
ATOM 826 O O . ASP A 1 109 ? -0.758 22.844 -3.134 1.00 74.06 109 ASP A O 1
ATOM 830 N N . PRO A 1 110 ? -2.250 24.468 -3.526 1.00 78.44 110 PRO A N 1
ATOM 831 C CA . PRO A 1 110 ? -1.282 25.363 -4.166 1.00 78.44 110 PRO A CA 1
ATOM 832 C C . PRO A 1 110 ? -0.007 25.618 -3.348 1.00 78.44 110 PRO A C 1
ATOM 834 O O . PRO A 1 110 ? 1.070 25.780 -3.922 1.00 78.44 110 PRO A O 1
ATOM 837 N N . THR A 1 111 ? -0.116 25.625 -2.018 1.00 76.75 111 THR A N 1
ATOM 838 C CA . THR A 1 111 ? 1.000 25.855 -1.091 1.00 76.75 111 THR A CA 1
ATOM 839 C C . THR A 1 111 ? 1.929 24.648 -1.047 1.00 76.75 111 THR A C 1
ATOM 841 O O . THR A 1 111 ? 3.151 24.790 -1.081 1.00 76.75 111 THR A O 1
ATOM 844 N N . LEU A 1 112 ? 1.357 23.443 -0.994 1.00 73.19 112 LEU A N 1
ATOM 845 C CA . LEU A 1 112 ? 2.125 22.201 -0.935 1.00 73.19 112 LEU A CA 1
ATOM 846 C C . LEU A 1 112 ? 2.663 21.792 -2.306 1.00 73.19 112 LEU A C 1
ATOM 848 O O . LEU A 1 112 ? 3.751 21.218 -2.386 1.00 73.19 112 LEU A O 1
ATOM 852 N N . LYS A 1 113 ? 1.955 22.127 -3.385 1.00 80.44 113 LYS A N 1
ATOM 853 C CA . LYS A 1 113 ? 2.348 21.833 -4.764 1.00 80.44 113 LYS A CA 1
ATOM 854 C C . LYS A 1 113 ? 3.726 22.391 -5.108 1.00 80.44 113 LYS A C 1
ATOM 856 O O . LYS A 1 113 ? 4.516 21.713 -5.758 1.00 80.44 113 LYS A O 1
ATOM 861 N N . ALA A 1 114 ? 4.049 23.585 -4.609 1.00 86.00 114 ALA A N 1
ATOM 862 C CA . ALA A 1 114 ? 5.360 24.210 -4.793 1.00 86.00 114 ALA A CA 1
ATOM 863 C C . ALA A 1 114 ? 6.519 23.423 -4.144 1.00 86.00 114 ALA A C 1
ATOM 865 O O . ALA A 1 114 ? 7.677 23.640 -4.487 1.00 86.00 114 ALA A O 1
ATOM 866 N N . THR A 1 115 ? 6.217 22.508 -3.217 1.00 85.50 115 THR A N 1
ATOM 867 C CA . THR A 1 115 ? 7.206 21.689 -2.493 1.00 85.50 115 THR A CA 1
ATOM 868 C C . THR A 1 115 ? 7.400 20.293 -3.089 1.00 85.50 115 THR A C 1
ATOM 870 O O . THR A 1 115 ? 8.170 19.498 -2.548 1.00 85.50 115 THR A O 1
ATOM 873 N N . MET A 1 116 ? 6.686 19.962 -4.170 1.00 85.06 116 MET A N 1
ATOM 874 C CA . MET A 1 116 ? 6.743 18.631 -4.769 1.00 85.06 116 MET A CA 1
ATOM 875 C C . MET A 1 116 ? 8.086 18.369 -5.452 1.00 85.06 116 MET A C 1
ATOM 877 O O . MET A 1 116 ? 8.592 19.199 -6.205 1.00 85.06 116 MET A O 1
ATOM 881 N N . ASN A 1 117 ? 8.639 17.178 -5.231 1.00 89.06 117 ASN A N 1
ATOM 882 C CA . ASN A 1 117 ? 9.808 16.706 -5.975 1.00 89.06 117 ASN A CA 1
ATOM 883 C C . ASN A 1 117 ? 9.418 16.067 -7.325 1.00 89.06 117 ASN A C 1
ATOM 885 O O . ASN A 1 117 ? 8.245 15.806 -7.594 1.00 89.06 117 ASN A O 1
ATOM 889 N N . ALA A 1 118 ? 10.414 15.791 -8.176 1.00 89.50 118 ALA A N 1
ATOM 890 C CA . ALA A 1 118 ? 10.203 15.227 -9.513 1.00 89.50 118 ALA A CA 1
ATOM 891 C C . ALA A 1 118 ? 9.420 13.899 -9.497 1.00 89.50 118 ALA A C 1
ATOM 893 O O . ALA A 1 118 ? 8.491 13.735 -10.287 1.00 89.50 118 ALA A O 1
ATOM 894 N N . GLY A 1 119 ? 9.717 13.000 -8.556 1.00 87.12 119 GLY A N 1
ATOM 895 C CA . GLY A 1 119 ? 9.018 11.721 -8.424 1.00 87.12 119 GLY A CA 1
ATOM 896 C C . GLY A 1 119 ? 7.567 11.868 -7.958 1.00 87.12 119 GLY A C 1
ATOM 897 O O . GLY A 1 119 ? 6.684 11.144 -8.416 1.00 87.12 119 GLY A O 1
ATOM 898 N N . GLU A 1 120 ? 7.275 12.832 -7.082 1.00 86.31 120 GLU A N 1
ATOM 899 C CA . GLU A 1 120 ? 5.898 13.182 -6.706 1.00 86.31 120 GLU A CA 1
ATOM 900 C C . GLU A 1 120 ? 5.122 13.737 -7.907 1.00 86.31 120 GLU A C 1
ATOM 902 O O . GLU A 1 120 ? 3.991 13.317 -8.152 1.00 86.31 120 GLU A O 1
ATOM 907 N N . ILE A 1 121 ? 5.745 14.614 -8.699 1.00 90.69 121 ILE A N 1
ATOM 908 C CA . ILE A 1 121 ? 5.159 15.155 -9.933 1.00 90.69 121 ILE A CA 1
ATOM 909 C C . ILE A 1 121 ? 4.897 14.030 -10.945 1.00 90.69 121 ILE A C 1
ATOM 911 O O . ILE A 1 121 ? 3.813 13.969 -11.525 1.00 90.69 121 ILE A O 1
ATOM 915 N N . ALA A 1 122 ? 5.843 13.104 -11.126 1.00 90.06 122 ALA A N 1
ATOM 916 C CA . ALA A 1 122 ? 5.699 11.965 -12.030 1.00 90.06 122 ALA A CA 1
ATOM 917 C C . ALA A 1 122 ? 4.513 11.066 -11.641 1.00 90.06 122 ALA A C 1
ATOM 919 O O . ALA A 1 122 ? 3.711 10.699 -12.503 1.00 90.06 122 ALA A O 1
ATOM 920 N N . ARG A 1 123 ? 4.342 10.775 -10.343 1.00 88.50 123 ARG A N 1
ATOM 921 C CA . ARG A 1 123 ? 3.190 10.015 -9.825 1.00 88.50 123 ARG A CA 1
ATOM 922 C C . ARG A 1 123 ? 1.871 10.720 -10.107 1.00 88.50 123 ARG A C 1
ATOM 924 O O . ARG A 1 123 ? 0.946 10.096 -10.618 1.00 88.50 123 ARG A O 1
ATOM 931 N N . VAL A 1 124 ? 1.783 12.017 -9.818 1.00 89.19 124 VAL A N 1
ATOM 932 C CA . VAL A 1 124 ? 0.563 12.793 -10.077 1.00 89.19 124 VAL A CA 1
ATOM 933 C C . VAL A 1 124 ? 0.234 12.827 -11.566 1.00 89.19 124 VAL A C 1
ATOM 935 O O . VAL A 1 124 ? -0.915 12.594 -11.938 1.00 89.19 124 VAL A O 1
ATOM 938 N N . ASN A 1 125 ? 1.229 13.060 -12.422 1.00 91.56 125 ASN A N 1
ATOM 939 C CA . ASN A 1 125 ? 1.042 13.073 -13.870 1.00 91.56 125 ASN A CA 1
ATOM 940 C C . ASN A 1 125 ? 0.567 11.717 -14.392 1.00 91.56 125 ASN A C 1
ATOM 942 O O . ASN A 1 125 ? -0.357 11.673 -15.201 1.00 91.56 125 ASN A O 1
ATOM 946 N N . TYR A 1 126 ? 1.143 10.616 -13.899 1.00 91.56 126 TYR A N 1
ATOM 947 C CA . TYR A 1 126 ? 0.676 9.275 -14.236 1.00 91.56 126 TYR A CA 1
ATOM 948 C C . TYR A 1 126 ? -0.811 9.115 -13.900 1.00 91.56 126 TYR A C 1
ATOM 950 O O . TYR A 1 126 ? -1.599 8.76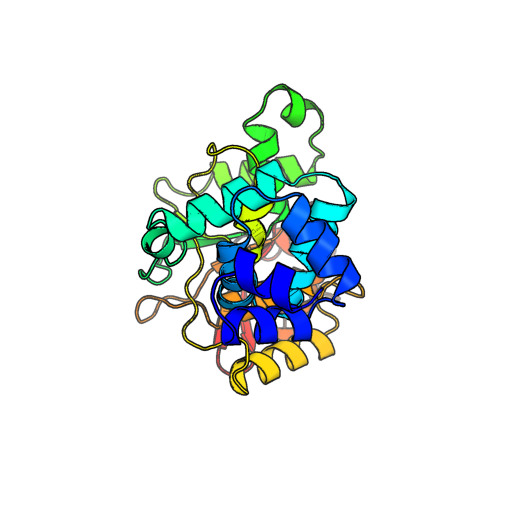4 -14.772 1.00 91.56 126 TYR A O 1
ATOM 958 N N . ILE A 1 127 ? -1.208 9.443 -12.665 1.00 89.81 127 ILE A N 1
ATOM 959 C CA . ILE A 1 127 ? -2.593 9.286 -12.208 1.00 89.81 127 ILE A CA 1
ATOM 960 C C . ILE A 1 127 ? -3.562 10.174 -13.003 1.00 89.81 127 ILE A C 1
ATOM 962 O O . ILE A 1 127 ? -4.634 9.713 -13.386 1.00 89.81 127 ILE A O 1
ATOM 966 N N . LYS A 1 128 ? -3.192 11.426 -13.299 1.00 88.88 128 LYS A N 1
ATOM 967 C CA . LYS A 1 128 ? -4.023 12.353 -14.091 1.00 88.88 128 LYS A CA 1
ATOM 968 C C . LYS A 1 128 ? -4.193 11.934 -15.551 1.00 88.88 128 LYS A C 1
ATOM 970 O O . LYS A 1 128 ? -5.187 12.308 -16.165 1.00 88.88 128 LYS A O 1
ATOM 975 N N . ASN A 1 129 ? -3.246 11.169 -16.090 1.00 90.31 129 ASN A N 1
ATOM 976 C CA . ASN A 1 129 ? -3.291 10.650 -17.457 1.00 90.31 129 ASN A CA 1
ATOM 977 C C . ASN A 1 129 ? -4.028 9.307 -17.574 1.00 90.31 129 ASN A C 1
ATOM 979 O O . ASN A 1 129 ? -4.158 8.775 -18.678 1.00 90.31 129 ASN A O 1
ATOM 983 N N . LEU A 1 130 ? -4.509 8.739 -16.464 1.00 88.62 130 LEU A N 1
ATOM 984 C CA . LEU A 1 130 ? -5.312 7.522 -16.505 1.00 88.62 130 LEU A CA 1
ATOM 985 C C . LEU A 1 130 ? -6.650 7.767 -17.214 1.00 88.62 130 LEU A C 1
ATOM 987 O O . LEU A 1 130 ? -7.181 8.881 -17.182 1.00 88.62 130 LEU A O 1
ATOM 991 N N . PRO A 1 131 ? -7.243 6.724 -17.824 1.00 87.56 131 PRO A N 1
ATOM 992 C CA . PRO A 1 131 ? -8.537 6.848 -18.476 1.00 87.56 131 PRO A CA 1
ATOM 993 C C . PRO A 1 131 ? -9.598 7.454 -17.541 1.00 87.56 131 PRO A C 1
ATOM 995 O O . PRO A 1 131 ? -9.666 7.068 -16.365 1.00 87.56 131 PRO A O 1
ATOM 998 N N . PRO A 1 132 ? -10.476 8.344 -18.040 1.00 80.56 132 PRO A N 1
ATOM 999 C CA . PRO A 1 132 ? -11.584 8.868 -17.253 1.00 80.56 132 PRO A CA 1
ATOM 1000 C C . PRO A 1 132 ? -12.431 7.748 -16.633 1.00 80.56 132 PRO A C 1
ATOM 1002 O O . PRO A 1 132 ? -12.744 6.741 -17.276 1.00 80.56 132 PRO A O 1
ATOM 1005 N N . GLY A 1 133 ? -12.806 7.925 -15.365 1.00 77.06 133 GLY A N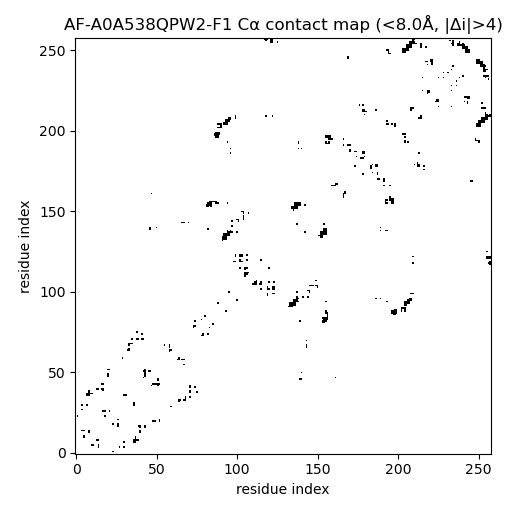 1
ATOM 1006 C CA . GLY A 1 133 ? -13.533 6.911 -14.597 1.00 77.06 133 GLY A CA 1
ATOM 1007 C C . GLY A 1 133 ? -12.656 5.788 -14.033 1.00 77.06 133 GLY A C 1
ATOM 1008 O O . GLY A 1 133 ? -13.195 4.765 -13.612 1.00 77.06 133 GLY A O 1
ATOM 1009 N N . THR A 1 134 ? -11.329 5.956 -14.027 1.00 84.88 134 THR A N 1
ATOM 1010 C CA . THR A 1 134 ? -10.429 5.115 -13.226 1.00 84.88 134 THR A CA 1
ATOM 1011 C C . THR A 1 134 ? -10.692 5.347 -11.741 1.00 84.88 134 THR A C 1
ATOM 1013 O O . THR A 1 134 ? -10.784 6.483 -11.280 1.00 84.88 134 THR A O 1
ATOM 1016 N N . GLU A 1 135 ? -10.836 4.260 -10.993 1.00 83.75 135 GLU A N 1
ATOM 1017 C CA . GLU A 1 135 ? -11.154 4.293 -9.572 1.00 83.75 135 GLU A CA 1
ATOM 1018 C C . GLU A 1 135 ? -9.881 4.115 -8.741 1.00 83.75 135 GLU A C 1
ATOM 1020 O O . GLU A 1 135 ? -9.176 3.117 -8.892 1.00 83.75 135 GLU A O 1
ATOM 1025 N N . LEU A 1 136 ? -9.600 5.060 -7.841 1.00 83.19 136 LEU A N 1
ATOM 1026 C CA . LEU A 1 136 ? -8.436 4.997 -6.958 1.00 83.19 136 LEU A CA 1
ATOM 1027 C C . LEU A 1 136 ? -8.792 4.323 -5.630 1.00 83.19 136 LEU A C 1
ATOM 1029 O O . LEU A 1 136 ? -9.710 4.741 -4.919 1.00 83.19 136 LEU A O 1
ATOM 1033 N N . ARG A 1 137 ? -8.024 3.293 -5.285 1.00 80.06 137 ARG A N 1
ATOM 1034 C CA . ARG A 1 137 ? -8.118 2.528 -4.042 1.00 80.06 137 ARG A CA 1
ATOM 1035 C C . ARG A 1 137 ? -6.873 2.761 -3.201 1.00 80.06 137 ARG A C 1
ATOM 1037 O O . ARG A 1 137 ? -5.763 2.773 -3.728 1.00 80.06 137 ARG A O 1
ATOM 1044 N N . VAL A 1 138 ? -7.047 2.899 -1.895 1.00 71.38 138 VAL A N 1
ATOM 1045 C CA . VAL A 1 138 ? -5.941 2.992 -0.935 1.00 71.38 138 VAL A CA 1
ATOM 1046 C C . VAL A 1 138 ? -6.229 2.019 0.201 1.00 71.38 138 VAL A C 1
ATOM 1048 O O . VAL A 1 138 ? -7.382 1.885 0.616 1.00 71.38 138 VAL A O 1
ATOM 1051 N N . ALA A 1 139 ? -5.215 1.305 0.694 1.00 61.66 139 ALA A N 1
ATOM 1052 C CA . ALA A 1 139 ? -5.423 0.441 1.852 1.00 61.66 139 ALA A CA 1
ATOM 1053 C C . ALA A 1 139 ? -5.791 1.271 3.090 1.00 61.66 139 ALA A C 1
ATOM 1055 O O . ALA A 1 139 ? -5.310 2.389 3.281 1.00 61.66 139 ALA A O 1
ATOM 1056 N N . ASN A 1 140 ? -6.645 0.706 3.947 1.00 51.53 140 ASN A N 1
ATOM 1057 C CA . ASN A 1 140 ? -7.306 1.429 5.042 1.00 51.53 140 ASN A CA 1
ATOM 1058 C C . ASN A 1 140 ? -6.348 2.083 6.056 1.00 51.53 140 ASN A C 1
ATOM 1060 O O . ASN A 1 140 ? -6.773 2.962 6.801 1.00 51.53 140 ASN A O 1
ATOM 1064 N N . VAL A 1 141 ? -5.064 1.712 6.069 1.00 44.03 141 VAL A N 1
ATOM 1065 C CA . VAL A 1 141 ? -4.043 2.315 6.944 1.00 44.03 141 VAL A CA 1
ATOM 1066 C C . VAL A 1 141 ? -3.755 3.783 6.576 1.00 44.03 141 VAL A C 1
ATOM 1068 O O . VAL A 1 141 ? -3.317 4.549 7.427 1.00 44.03 141 VAL A O 1
ATOM 1071 N N . THR A 1 142 ? -4.070 4.224 5.355 1.00 43.09 142 THR A N 1
ATOM 1072 C CA . THR A 1 142 ? -3.672 5.555 4.865 1.00 43.09 142 THR A CA 1
ATOM 1073 C C . THR A 1 142 ? -4.778 6.612 4.895 1.00 43.09 142 THR A C 1
ATOM 1075 O O . THR A 1 142 ? -4.498 7.793 4.706 1.00 43.09 142 THR A O 1
ATOM 1078 N N . VAL A 1 143 ? -6.044 6.266 5.153 1.00 42.09 143 VAL A N 1
ATOM 1079 C CA . VAL A 1 143 ? -7.126 7.282 5.139 1.00 42.09 143 VAL A CA 1
ATOM 1080 C C . VAL A 1 143 ? -6.958 8.327 6.253 1.00 42.09 143 VAL A C 1
ATOM 1082 O O . VAL A 1 143 ? -7.465 9.441 6.146 1.00 42.09 143 VAL A O 1
ATOM 1085 N N . GLY A 1 144 ? -6.171 8.010 7.284 1.00 37.97 144 GLY A N 1
ATOM 1086 C CA . GLY A 1 144 ? -5.726 8.971 8.291 1.00 37.97 144 GLY A CA 1
ATOM 1087 C C . GLY A 1 144 ? -4.560 9.884 7.869 1.00 37.97 144 GLY A C 1
ATOM 1088 O O . GLY A 1 144 ? -4.377 10.941 8.470 1.00 37.97 144 GLY A O 1
ATOM 1089 N N . GLU A 1 145 ? -3.760 9.496 6.870 1.00 39.84 145 GLU A N 1
ATOM 1090 C CA . GLU A 1 145 ? -2.560 10.230 6.425 1.00 39.84 145 GLU A CA 1
ATOM 1091 C C . GLU A 1 145 ? -2.842 11.216 5.281 1.00 39.84 145 GLU A C 1
ATOM 1093 O O . GLU A 1 145 ? -2.076 12.158 5.082 1.00 39.84 145 GLU A O 1
ATOM 1098 N N . VAL A 1 146 ? -3.947 11.029 4.553 1.00 44.34 146 VAL A N 1
ATOM 1099 C CA . VAL A 1 146 ? -4.377 11.927 3.473 1.00 44.34 146 VAL A CA 1
ATOM 1100 C C . VAL A 1 146 ? -5.221 13.055 4.076 1.00 44.34 146 VAL A C 1
ATOM 1102 O O . VAL A 1 146 ? -6.411 12.901 4.355 1.00 44.34 146 VAL A O 1
ATOM 1105 N N . GLU A 1 147 ? -4.586 14.196 4.342 1.00 38.62 147 GLU A N 1
ATOM 1106 C CA . GLU A 1 147 ? -5.287 15.436 4.684 1.00 38.62 147 GLU A CA 1
ATOM 1107 C C . GLU A 1 147 ? -6.156 15.910 3.510 1.00 38.62 147 GLU A C 1
ATOM 1109 O O . GLU A 1 147 ? -5.771 15.811 2.352 1.00 38.62 147 GLU A O 1
ATOM 1114 N N . GLY A 1 148 ? -7.325 16.474 3.820 1.00 38.38 148 GLY A N 1
ATOM 1115 C CA . GLY A 1 148 ? -8.184 17.141 2.842 1.00 38.38 148 GLY A CA 1
ATOM 1116 C C . GLY A 1 148 ? -8.957 16.175 1.945 1.00 38.38 148 GLY A C 1
ATOM 1117 O O . GLY A 1 148 ? -8.388 15.426 1.161 1.00 38.38 148 GLY A O 1
ATOM 1118 N N . GLY A 1 149 ? -10.288 16.229 2.013 1.00 38.03 149 GLY A N 1
ATOM 1119 C CA . GLY A 1 149 ? -11.209 15.482 1.144 1.00 38.03 149 GLY A CA 1
ATOM 1120 C C . GLY A 1 149 ? -11.165 15.882 -0.340 1.00 38.03 149 GLY A C 1
ATOM 1121 O O . GLY A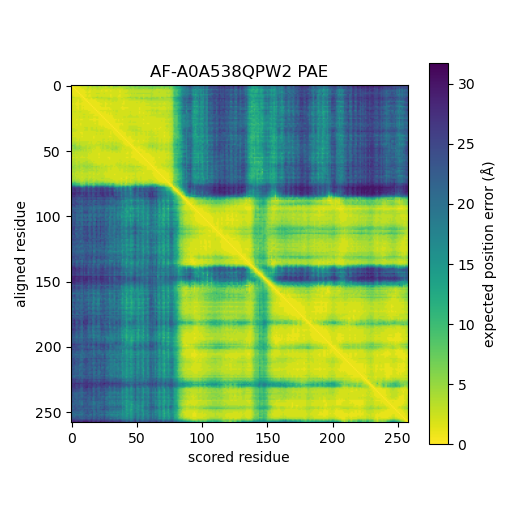 1 149 ? -12.213 15.985 -0.964 1.00 38.03 149 GLY A O 1
ATOM 1122 N N . VAL A 1 150 ? -9.979 16.142 -0.898 1.00 36.53 150 VAL A N 1
ATOM 1123 C CA . VAL A 1 150 ? -9.761 16.493 -2.308 1.00 36.53 150 VAL A CA 1
ATOM 1124 C C . VAL A 1 150 ? -9.560 15.248 -3.176 1.00 36.53 150 VAL A C 1
ATOM 1126 O O . VAL A 1 150 ? -9.787 15.284 -4.382 1.00 36.53 150 VAL A O 1
ATOM 1129 N N . LEU A 1 151 ? -9.201 14.115 -2.569 1.00 50.31 151 LEU A N 1
ATOM 1130 C CA . LEU A 1 151 ? -9.122 12.827 -3.247 1.00 50.31 151 LEU A CA 1
ATOM 1131 C C . LEU A 1 151 ? -10.307 11.956 -2.850 1.00 50.31 151 LEU A C 1
ATOM 1133 O O . LEU A 1 151 ? -10.413 11.526 -1.705 1.00 50.31 151 LEU A O 1
ATOM 1137 N N . ALA A 1 152 ? -11.174 11.655 -3.817 1.00 52.28 152 ALA A N 1
ATOM 1138 C CA . ALA A 1 152 ? -12.185 10.608 -3.697 1.00 52.28 152 ALA A CA 1
ATOM 1139 C C . ALA A 1 152 ? -11.512 9.223 -3.777 1.00 52.28 152 ALA A C 1
ATOM 1141 O O . ALA A 1 152 ? -11.741 8.454 -4.712 1.00 52.28 152 ALA A O 1
ATOM 1142 N N . THR A 1 153 ? -10.608 8.930 -2.841 1.00 56.81 153 THR A N 1
ATOM 1143 C CA . THR A 1 153 ? -10.009 7.605 -2.694 1.00 56.81 153 THR A CA 1
ATOM 1144 C C . THR A 1 153 ? -10.931 6.724 -1.877 1.00 56.81 153 THR A C 1
ATOM 1146 O O . THR A 1 153 ? -11.534 7.144 -0.890 1.00 56.81 153 THR A O 1
ATOM 1149 N N . LYS A 1 154 ? -11.043 5.475 -2.310 1.00 63.31 154 LYS A N 1
ATOM 1150 C CA . LYS A 1 154 ? -11.905 4.491 -1.673 1.00 63.31 154 LYS A CA 1
ATOM 1151 C C . LYS A 1 154 ? -11.079 3.451 -0.924 1.00 63.31 154 LYS A C 1
ATOM 1153 O O . LYS A 1 154 ? -9.960 3.137 -1.336 1.00 63.31 154 LYS A O 1
ATOM 1158 N N . GLY A 1 155 ? -11.644 2.887 0.144 1.00 64.31 155 GLY A N 1
ATOM 1159 C CA . GLY A 1 155 ? -11.005 1.803 0.895 1.00 64.31 155 GLY A CA 1
ATOM 1160 C C . GLY A 1 155 ? -10.784 0.549 0.042 1.00 64.31 155 GLY A C 1
ATOM 1161 O O . GLY A 1 155 ? -11.442 0.355 -0.989 1.00 64.31 155 GLY A O 1
ATOM 1162 N N . LEU A 1 156 ? -9.856 -0.306 0.471 1.00 73.19 156 LEU A N 1
ATOM 1163 C CA . LEU A 1 156 ? -9.558 -1.586 -0.173 1.00 73.19 156 LEU A CA 1
ATOM 1164 C C . LEU A 1 156 ? -10.130 -2.740 0.668 1.00 73.19 156 LEU A C 1
ATOM 1166 O O . LEU A 1 156 ? -9.502 -3.135 1.652 1.00 73.19 156 LEU A O 1
ATOM 1170 N N . PRO A 1 157 ? -11.303 -3.300 0.320 1.00 72.62 157 PRO A N 1
ATOM 1171 C CA . PRO A 1 157 ? -11.815 -4.482 1.009 1.00 72.62 157 PRO A CA 1
ATOM 1172 C C . PRO A 1 157 ? -10.901 -5.685 0.776 1.00 72.62 157 PRO A C 1
ATOM 1174 O O . PRO A 1 157 ? -10.495 -5.934 -0.358 1.00 72.62 157 PRO A O 1
ATOM 1177 N N . ILE A 1 158 ? -10.658 -6.487 1.812 1.00 76.69 158 ILE A N 1
ATOM 1178 C CA . ILE A 1 158 ? -9.915 -7.751 1.713 1.00 76.69 158 ILE A CA 1
ATOM 1179 C C . ILE A 1 158 ? -10.822 -8.951 2.009 1.00 76.69 158 ILE A C 1
ATOM 1181 O O . ILE A 1 158 ? -11.827 -8.825 2.705 1.00 76.69 158 ILE A O 1
ATOM 1185 N N . THR A 1 159 ? -10.507 -10.121 1.450 1.00 78.12 159 THR A N 1
ATOM 1186 C CA . THR A 1 159 ? -11.346 -11.331 1.558 1.00 78.12 159 THR A CA 1
ATOM 1187 C C . THR A 1 159 ? -11.067 -12.180 2.796 1.00 78.12 159 THR A C 1
ATOM 1189 O O . THR A 1 159 ? -11.729 -13.196 2.985 1.00 78.12 159 THR A O 1
ATOM 1192 N N . VAL A 1 160 ? -10.068 -11.820 3.600 1.00 74.81 160 VAL A N 1
ATOM 1193 C CA . VAL A 1 160 ? -9.663 -12.559 4.803 1.00 74.81 160 VAL A CA 1
ATOM 1194 C C . VAL A 1 160 ? -9.419 -11.602 5.959 1.00 74.81 160 VAL A C 1
ATOM 1196 O O . VAL A 1 160 ? -9.212 -10.409 5.752 1.00 74.81 160 VAL A O 1
ATOM 1199 N N . LEU A 1 161 ? -9.383 -12.139 7.173 1.00 69.69 161 LEU A N 1
ATOM 1200 C CA . LEU A 1 161 ? -8.919 -11.397 8.339 1.00 69.69 161 LEU A CA 1
ATOM 1201 C C . LEU A 1 161 ? -7.386 -11.300 8.338 1.00 69.69 161 LEU A C 1
ATOM 1203 O O . LEU A 1 161 ? -6.695 -12.241 7.935 1.00 69.69 161 LEU A O 1
ATOM 1207 N N . ARG A 1 162 ? -6.840 -10.176 8.815 1.00 72.69 162 ARG A N 1
ATOM 1208 C CA . ARG A 1 162 ? -5.383 -9.939 8.868 1.00 72.69 162 ARG A CA 1
ATOM 1209 C C . ARG A 1 162 ? -4.650 -10.840 9.869 1.00 72.69 162 ARG A C 1
ATOM 1211 O O . ARG A 1 162 ? -3.442 -11.030 9.770 1.00 72.69 162 ARG A O 1
ATOM 1218 N N . ASP A 1 163 ? -5.366 -11.408 10.831 1.00 72.31 163 ASP A N 1
ATOM 1219 C CA . ASP A 1 163 ? -4.840 -12.372 11.797 1.00 72.31 163 ASP A CA 1
ATOM 1220 C C . ASP A 1 163 ? -4.890 -13.826 11.293 1.00 72.31 163 ASP A C 1
ATOM 1222 O O . ASP A 1 163 ? -4.324 -14.714 11.943 1.00 72.31 163 ASP A O 1
ATOM 1226 N N . SER A 1 164 ? -5.507 -14.067 10.131 1.00 70.38 164 SER A N 1
ATOM 1227 C CA . SER A 1 164 ? -5.591 -15.392 9.523 1.00 70.38 164 SER A CA 1
ATOM 1228 C C . SER A 1 164 ? -4.213 -15.936 9.137 1.00 70.38 164 SER A C 1
ATOM 1230 O O . SER A 1 164 ? -3.286 -15.194 8.794 1.00 70.38 164 SER A O 1
ATOM 1232 N N . ASN A 1 165 ? -4.081 -17.264 9.157 1.00 81.75 165 ASN A N 1
ATOM 1233 C CA . ASN A 1 165 ? -2.826 -17.935 8.814 1.00 81.75 165 ASN A CA 1
ATOM 1234 C C . ASN A 1 165 ? -2.386 -17.646 7.373 1.00 81.75 165 ASN A C 1
ATOM 1236 O O . ASN A 1 165 ? -1.201 -17.449 7.134 1.00 81.75 165 ASN A O 1
ATOM 1240 N N . GLU A 1 166 ? -3.323 -17.574 6.424 1.00 86.50 166 GLU A N 1
ATOM 1241 C CA . GLU A 1 166 ? -3.006 -17.261 5.025 1.00 86.50 166 GLU A CA 1
ATOM 1242 C C . GLU A 1 166 ? -2.455 -15.841 4.867 1.00 86.50 166 GLU A C 1
ATOM 1244 O O . GLU A 1 166 ? -1.500 -15.625 4.119 1.00 86.50 166 GLU A O 1
ATOM 1249 N N . TYR A 1 167 ? -3.030 -14.874 5.588 1.00 86.56 167 TYR A N 1
ATOM 1250 C CA . TYR A 1 167 ? -2.543 -13.499 5.577 1.00 86.56 167 TYR A CA 1
ATOM 1251 C C . TYR A 1 167 ? -1.126 -13.421 6.153 1.00 86.56 167 TYR A C 1
ATOM 1253 O O . TYR A 1 167 ? -0.227 -12.861 5.527 1.00 86.56 167 TYR A O 1
ATOM 1261 N N . LYS A 1 168 ? -0.904 -14.043 7.319 1.00 84.50 168 LYS A N 1
ATOM 1262 C CA . LYS A 1 168 ? 0.411 -14.101 7.976 1.00 84.50 168 LYS A CA 1
ATOM 1263 C C . LYS A 1 168 ? 1.461 -14.819 7.124 1.00 84.50 168 LYS A C 1
ATOM 1265 O O . LYS A 1 168 ? 2.607 -14.380 7.097 1.00 84.50 168 LYS A O 1
ATOM 1270 N N . LEU A 1 169 ? 1.077 -15.879 6.408 1.00 92.19 169 LEU A N 1
ATOM 1271 C CA . LEU A 1 169 ? 1.965 -16.611 5.503 1.00 92.19 169 LEU A CA 1
ATOM 1272 C C . LEU A 1 169 ? 2.454 -15.714 4.363 1.00 92.19 169 LEU A C 1
ATOM 1274 O O . LEU A 1 169 ? 3.660 -15.607 4.143 1.00 92.19 169 LEU A O 1
ATOM 1278 N N . LEU A 1 170 ? 1.537 -15.021 3.681 1.00 92.31 170 LEU A N 1
ATOM 1279 C CA . LEU A 1 170 ? 1.918 -14.094 2.619 1.00 92.31 170 LEU A CA 1
ATOM 1280 C C . LEU A 1 170 ? 2.767 -12.941 3.165 1.00 92.31 170 LEU A C 1
ATOM 1282 O O . LEU A 1 170 ? 3.789 -12.600 2.574 1.00 92.31 170 LEU A O 1
ATOM 1286 N N . LEU A 1 171 ? 2.388 -12.374 4.311 1.00 87.88 171 LEU A N 1
ATOM 1287 C CA . LEU A 1 171 ? 3.150 -11.305 4.950 1.00 87.88 171 LEU A CA 1
ATOM 1288 C C . LEU A 1 171 ? 4.592 -11.745 5.255 1.00 87.88 171 LEU A C 1
ATOM 1290 O O . LEU A 1 171 ? 5.536 -11.021 4.937 1.00 87.88 171 LEU A O 1
ATOM 1294 N N . SER A 1 172 ? 4.765 -12.955 5.795 1.00 89.12 172 SER A N 1
ATOM 1295 C CA . SER A 1 172 ? 6.077 -13.555 6.057 1.00 89.12 172 SER A CA 1
ATOM 1296 C C . SER A 1 172 ? 6.863 -13.810 4.767 1.00 89.12 172 SER A C 1
ATOM 1298 O O . SER A 1 172 ? 8.070 -13.564 4.713 1.00 89.12 172 SER A O 1
ATOM 1300 N N . ARG A 1 173 ? 6.192 -14.212 3.678 1.00 94.88 173 ARG A N 1
ATOM 1301 C CA . ARG A 1 173 ? 6.829 -14.346 2.363 1.00 94.88 173 ARG A CA 1
ATOM 1302 C C . ARG A 1 173 ? 7.363 -13.000 1.868 1.00 94.88 173 ARG A C 1
ATOM 1304 O O . ARG A 1 173 ? 8.535 -12.924 1.503 1.00 94.88 173 ARG A O 1
ATOM 1311 N N . LEU A 1 174 ? 6.567 -11.932 1.927 1.00 92.81 174 LEU A N 1
ATOM 1312 C CA . LEU A 1 174 ? 7.014 -10.581 1.552 1.00 92.81 174 LEU A CA 1
ATOM 1313 C C . LEU A 1 174 ? 8.156 -10.070 2.451 1.00 92.81 174 LEU A C 1
ATOM 1315 O O . LEU A 1 174 ? 9.051 -9.363 1.983 1.00 92.81 174 LEU A O 1
ATOM 1319 N N . GLU A 1 175 ? 8.154 -10.440 3.733 1.00 90.00 175 GLU A N 1
ATOM 1320 C CA . GLU A 1 175 ? 9.245 -10.151 4.667 1.00 90.00 175 GLU A CA 1
ATOM 1321 C C . GLU A 1 175 ? 10.536 -10.884 4.292 1.00 90.00 175 GLU A C 1
ATOM 1323 O O . GLU A 1 175 ? 11.589 -10.252 4.223 1.00 90.00 175 GLU A O 1
ATOM 1328 N N . SER A 1 176 ? 10.460 -12.170 3.936 1.00 93.00 176 SER A N 1
ATOM 1329 C CA . SER A 1 176 ? 11.620 -12.954 3.485 1.00 93.00 176 SER A CA 1
ATOM 1330 C C . SER A 1 176 ? 12.273 -12.394 2.213 1.00 93.00 176 SER A C 1
ATOM 1332 O O . SER A 1 176 ? 13.478 -12.529 2.012 1.00 93.00 176 SER A O 1
ATOM 1334 N N . MET A 1 177 ? 11.496 -11.700 1.375 1.00 93.12 177 MET A N 1
ATOM 1335 C CA . MET A 1 177 ? 11.983 -10.995 0.182 1.00 93.12 177 MET A CA 1
ATOM 1336 C C . MET A 1 177 ? 12.657 -9.651 0.507 1.00 93.12 177 MET A C 1
ATOM 1338 O O . MET A 1 177 ? 13.207 -8.998 -0.389 1.00 93.12 177 MET A O 1
ATOM 1342 N N . ASN A 1 178 ? 12.607 -9.221 1.772 1.00 90.56 178 ASN A N 1
ATOM 1343 C CA . ASN A 1 178 ? 13.010 -7.898 2.241 1.00 90.56 178 ASN A CA 1
ATOM 1344 C C . ASN A 1 178 ? 12.314 -6.772 1.449 1.00 90.56 178 ASN A C 1
ATOM 1346 O O . ASN A 1 178 ? 12.939 -5.781 1.055 1.00 90.56 178 ASN A O 1
ATOM 1350 N N . LEU A 1 179 ? 11.021 -6.953 1.151 1.00 89.44 179 LEU A N 1
ATOM 1351 C CA . LEU A 1 179 ? 10.236 -5.981 0.392 1.00 89.44 179 LEU A CA 1
ATOM 1352 C C . LEU A 1 179 ? 10.058 -4.690 1.203 1.00 89.44 179 LEU A C 1
ATOM 1354 O O . LEU A 1 179 ? 9.692 -4.752 2.377 1.00 89.44 179 LEU A O 1
ATOM 1358 N N . GLY A 1 180 ? 10.338 -3.533 0.589 1.00 80.62 180 GLY A N 1
ATOM 1359 C CA . GLY A 1 180 ? 10.347 -2.226 1.271 1.00 80.62 180 GLY A CA 1
ATOM 1360 C C . GLY A 1 180 ? 11.545 -2.020 2.218 1.00 80.62 180 GLY A C 1
ATOM 1361 O O . GLY A 1 180 ? 11.628 -1.030 2.945 1.00 80.62 180 GLY A O 1
ATOM 1362 N N . GLY A 1 181 ? 12.492 -2.965 2.256 1.00 81.06 181 GLY A N 1
ATOM 1363 C CA . GLY A 1 181 ? 13.672 -2.894 3.115 1.00 81.06 181 GLY A CA 1
ATOM 1364 C C . GLY A 1 181 ? 13.356 -2.887 4.618 1.00 81.06 181 GLY A C 1
ATOM 1365 O O . GLY A 1 181 ? 12.330 -3.397 5.086 1.00 81.06 181 GLY A O 1
ATOM 1366 N N . SER A 1 182 ? 14.248 -2.259 5.393 1.00 70.94 182 SER A N 1
ATOM 1367 C CA . SER A 1 182 ? 14.200 -2.229 6.864 1.00 70.94 182 SER A CA 1
ATOM 1368 C C . SER A 1 182 ? 13.006 -1.462 7.445 1.00 70.94 182 SER A C 1
ATOM 1370 O O . SER A 1 182 ? 12.605 -1.731 8.574 1.00 70.94 182 SER A O 1
ATOM 1372 N N . LYS A 1 183 ? 12.408 -0.538 6.682 1.00 69.62 183 LYS A N 1
ATOM 1373 C CA . LYS A 1 183 ? 11.198 0.210 7.072 1.00 69.62 183 LYS A CA 1
ATOM 1374 C C . LYS A 1 183 ? 9.923 -0.302 6.388 1.00 69.62 183 LYS A C 1
ATOM 1376 O O . LYS A 1 183 ? 8.853 0.251 6.618 1.00 69.62 183 LYS A O 1
ATOM 1381 N N . GLY A 1 184 ? 10.019 -1.392 5.625 1.00 71.69 184 GLY A N 1
ATOM 1382 C CA . GLY A 1 184 ? 8.961 -1.875 4.738 1.00 71.69 184 GLY A CA 1
ATOM 1383 C C . GLY A 1 184 ? 7.762 -2.552 5.397 1.00 71.69 184 GLY A C 1
ATOM 1384 O O . GLY A 1 184 ? 6.983 -3.195 4.707 1.00 71.69 184 GLY A O 1
ATOM 1385 N N . THR A 1 185 ? 7.585 -2.485 6.720 1.00 72.94 185 THR A N 1
ATOM 1386 C CA . THR A 1 185 ? 6.462 -3.172 7.389 1.00 72.94 185 THR A CA 1
ATOM 1387 C C . THR A 1 185 ? 5.108 -2.669 6.887 1.00 72.94 185 THR A C 1
ATOM 1389 O O . THR A 1 185 ? 4.212 -3.476 6.648 1.00 72.94 185 THR A O 1
ATOM 1392 N N . ALA A 1 186 ? 4.969 -1.355 6.686 1.00 68.44 186 ALA A N 1
ATOM 1393 C CA . ALA A 1 186 ? 3.754 -0.767 6.124 1.00 68.44 186 ALA A CA 1
ATOM 1394 C C . ALA A 1 186 ? 3.548 -1.189 4.660 1.00 68.44 186 ALA A C 1
ATOM 1396 O O . ALA A 1 186 ? 2.441 -1.568 4.289 1.00 68.44 186 ALA A O 1
ATOM 1397 N N . ASP A 1 187 ? 4.621 -1.217 3.864 1.00 79.06 187 ASP A N 1
ATOM 1398 C CA . ASP A 1 187 ? 4.582 -1.636 2.458 1.00 79.06 187 ASP A CA 1
ATOM 1399 C C . ASP A 1 187 ? 4.165 -3.102 2.311 1.00 79.06 187 ASP A C 1
ATOM 1401 O O . ASP A 1 187 ? 3.338 -3.446 1.467 1.00 79.06 187 ASP A O 1
ATOM 1405 N N . ARG A 1 188 ? 4.698 -3.973 3.175 1.00 85.12 188 ARG A N 1
ATOM 1406 C CA . ARG A 1 188 ? 4.349 -5.395 3.228 1.00 85.12 188 ARG A CA 1
ATOM 1407 C C . ARG A 1 188 ? 2.891 -5.595 3.630 1.00 85.12 188 ARG A C 1
ATOM 1409 O O . ARG A 1 188 ? 2.203 -6.392 2.997 1.00 85.12 188 ARG A O 1
ATOM 1416 N N . ALA A 1 189 ? 2.395 -4.860 4.626 1.00 79.88 189 ALA A N 1
ATOM 1417 C CA . ALA A 1 189 ? 0.986 -4.914 5.015 1.00 79.88 189 ALA A CA 1
ATOM 1418 C C . ALA A 1 189 ? 0.063 -4.426 3.884 1.00 79.88 189 ALA A C 1
ATOM 1420 O O . ALA A 1 189 ? -0.881 -5.126 3.529 1.00 79.88 189 ALA A O 1
ATOM 1421 N N . LEU A 1 190 ? 0.388 -3.288 3.260 1.00 84.06 190 LEU A N 1
ATOM 1422 C CA . LEU A 1 190 ? -0.322 -2.753 2.096 1.00 84.06 190 LEU A CA 1
ATOM 1423 C C . LEU A 1 190 ? -0.387 -3.781 0.964 1.00 84.06 190 LEU A C 1
ATOM 1425 O O . LEU A 1 190 ? -1.467 -4.078 0.466 1.00 84.06 190 LEU A O 1
ATOM 1429 N N . LEU A 1 191 ? 0.746 -4.355 0.559 1.00 90.62 191 LEU A N 1
ATOM 1430 C CA . LEU A 1 191 ? 0.765 -5.345 -0.518 1.00 90.62 191 LEU A CA 1
ATOM 1431 C C . LEU A 1 191 ? 0.017 -6.621 -0.159 1.00 90.62 191 LEU A C 1
ATOM 1433 O O . LEU A 1 191 ? -0.653 -7.183 -1.022 1.00 90.62 191 LEU A O 1
ATOM 1437 N N . THR A 1 192 ? 0.092 -7.063 1.095 1.00 88.38 192 THR A N 1
ATOM 1438 C CA . THR A 1 192 ? -0.712 -8.197 1.562 1.00 88.38 192 THR A CA 1
ATOM 1439 C C . THR A 1 192 ? -2.197 -7.881 1.374 1.00 88.38 192 THR A C 1
ATOM 1441 O O . THR A 1 192 ? -2.903 -8.672 0.749 1.00 88.38 192 THR A O 1
ATOM 1444 N N . ASP A 1 193 ? -2.657 -6.686 1.763 1.00 86.81 193 ASP A N 1
ATOM 1445 C CA . ASP A 1 193 ? -4.027 -6.241 1.488 1.00 86.81 193 ASP A CA 1
ATOM 1446 C C .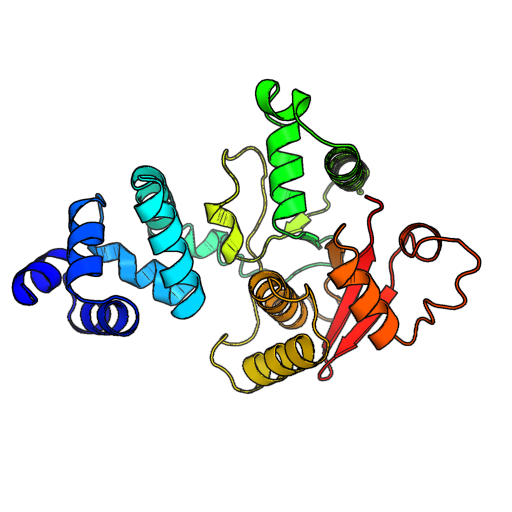 ASP A 1 193 ? -4.344 -6.243 -0.027 1.00 86.81 193 ASP A C 1
ATOM 1448 O O . ASP A 1 193 ? -5.416 -6.694 -0.423 1.00 86.81 193 ASP A O 1
ATOM 1452 N N . VAL A 1 194 ? -3.417 -5.836 -0.906 1.00 91.94 194 VAL A N 1
ATOM 1453 C CA . VAL A 1 194 ? -3.605 -5.904 -2.376 1.00 91.94 194 VAL A CA 1
ATOM 1454 C C . VAL A 1 194 ? -3.804 -7.341 -2.868 1.00 91.94 194 VAL A C 1
ATOM 1456 O O . VAL A 1 194 ? -4.726 -7.604 -3.642 1.00 91.94 194 VAL A O 1
ATOM 1459 N N . PHE A 1 195 ? -2.977 -8.292 -2.431 1.00 94.06 195 PHE A N 1
ATOM 1460 C CA . PHE A 1 195 ? -3.109 -9.705 -2.817 1.00 94.06 195 PHE A CA 1
ATOM 1461 C C . PHE A 1 195 ? -4.392 -10.353 -2.275 1.00 94.06 195 PHE A C 1
ATOM 1463 O O . PHE A 1 195 ? -4.909 -11.314 -2.859 1.00 94.06 195 PHE A O 1
ATOM 1470 N N . PHE A 1 196 ? -4.909 -9.843 -1.157 1.00 90.00 196 PHE A N 1
ATOM 1471 C CA . PHE A 1 196 ? -6.172 -10.268 -0.560 1.00 90.00 196 PHE A CA 1
ATOM 1472 C C . PHE A 1 196 ? -7.360 -9.387 -0.942 1.00 90.00 196 PHE A C 1
ATOM 1474 O O . PHE A 1 196 ? -8.460 -9.631 -0.447 1.00 90.00 196 PHE A O 1
ATOM 1481 N N . ALA A 1 197 ? -7.183 -8.419 -1.843 1.00 88.94 197 ALA A N 1
ATOM 1482 C CA . ALA A 1 197 ? -8.245 -7.517 -2.247 1.00 88.94 197 ALA A CA 1
ATOM 1483 C C . ALA A 1 197 ? -9.458 -8.299 -2.765 1.00 88.94 197 ALA A C 1
ATOM 1485 O O . ALA A 1 197 ? -9.355 -9.135 -3.672 1.00 88.94 197 ALA A O 1
ATOM 1486 N N . LYS A 1 198 ? -10.636 -7.998 -2.215 1.00 85.12 198 LYS A N 1
ATOM 1487 C CA . LYS A 1 198 ? -11.903 -8.443 -2.788 1.00 85.12 198 LYS A CA 1
ATOM 1488 C C . LYS A 1 198 ? -11.979 -7.886 -4.202 1.00 85.12 198 LYS A C 1
ATOM 1490 O O . LYS A 1 198 ? -11.694 -6.712 -4.411 1.00 85.12 198 LYS A O 1
ATOM 1495 N N . ARG A 1 199 ? -12.362 -8.719 -5.165 1.00 88.06 199 ARG A N 1
ATOM 1496 C CA . ARG A 1 199 ? -12.326 -8.404 -6.598 1.00 88.06 199 ARG A CA 1
ATOM 1497 C C . ARG A 1 199 ? -13.502 -9.029 -7.329 1.00 88.06 199 ARG A C 1
ATOM 1499 O O . ARG A 1 199 ? -14.032 -10.043 -6.875 1.00 88.06 199 ARG A O 1
ATOM 1506 N N . GLU A 1 200 ? -13.900 -8.430 -8.444 1.00 87.12 200 GLU A N 1
ATOM 1507 C CA . GLU A 1 200 ? -14.826 -9.077 -9.378 1.00 87.12 200 GLU A CA 1
ATOM 1508 C C . GLU A 1 200 ? -14.180 -10.339 -9.982 1.00 87.12 200 GLU A C 1
ATOM 1510 O O . GLU A 1 200 ? -12.954 -10.453 -10.082 1.00 87.12 200 GLU A O 1
ATOM 1515 N N . ALA A 1 201 ? -14.999 -11.327 -10.351 1.00 84.44 201 ALA A N 1
ATOM 1516 C CA . ALA A 1 201 ? -14.499 -12.582 -10.905 1.00 84.44 201 ALA A CA 1
ATOM 1517 C C . ALA A 1 201 ? -13.674 -12.321 -12.179 1.00 84.44 201 ALA A C 1
ATOM 1519 O O . ALA A 1 201 ? -14.105 -11.597 -13.071 1.00 84.44 201 ALA A O 1
ATOM 1520 N N . GLY A 1 202 ? -12.474 -12.902 -12.250 1.00 86.56 202 GLY A N 1
ATOM 1521 C CA . GLY A 1 202 ? -11.548 -12.710 -13.372 1.00 86.56 202 GLY A CA 1
ATOM 1522 C C . GLY A 1 202 ? -10.733 -11.409 -13.337 1.00 86.56 202 GLY A C 1
ATOM 1523 O O . GLY A 1 202 ? -9.830 -11.252 -14.155 1.00 86.56 202 GLY A O 1
ATOM 1524 N N . VAL A 1 203 ? -10.981 -10.500 -12.387 1.00 92.12 203 VAL A N 1
ATOM 1525 C CA . VAL A 1 203 ? -10.192 -9.267 -12.242 1.00 92.12 203 VAL A CA 1
ATOM 1526 C C . VAL A 1 203 ? -8.906 -9.539 -11.463 1.00 92.12 203 VAL A C 1
ATOM 1528 O O . VAL A 1 203 ? -8.919 -10.144 -10.391 1.00 92.12 203 VAL A O 1
ATOM 1531 N N . VAL A 1 204 ? -7.782 -9.041 -11.981 1.00 94.69 204 VAL A N 1
ATOM 1532 C CA . VAL A 1 204 ? -6.492 -9.005 -11.281 1.00 94.69 204 VAL A CA 1
ATOM 1533 C C . VAL A 1 204 ? -6.303 -7.603 -10.685 1.00 94.69 204 VAL A C 1
ATOM 1535 O O . VAL A 1 204 ? -6.309 -6.634 -11.447 1.00 94.69 204 VAL A O 1
ATOM 1538 N N . PRO A 1 205 ? -6.130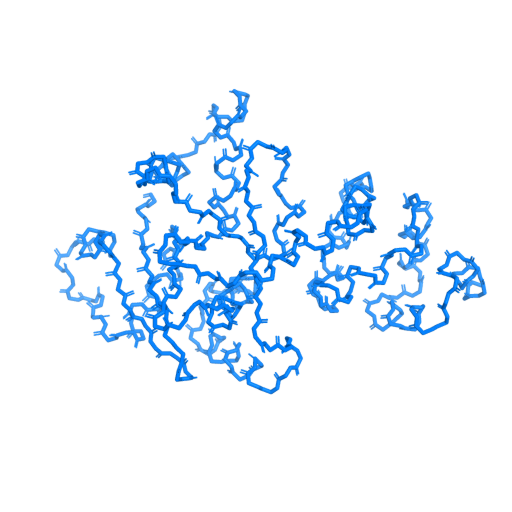 -7.459 -9.355 1.00 94.31 205 PRO A N 1
ATOM 1539 C CA . PRO A 1 205 ? -5.875 -6.165 -8.734 1.00 94.31 205 PRO A CA 1
ATOM 1540 C C . PRO A 1 205 ? -4.628 -5.521 -9.335 1.00 94.31 205 PRO A C 1
ATOM 1542 O O . PRO A 1 205 ? -3.593 -6.177 -9.466 1.00 94.31 205 PRO A O 1
ATOM 1545 N N . THR A 1 206 ? -4.727 -4.244 -9.698 1.00 95.81 206 THR A N 1
ATOM 1546 C CA . THR A 1 206 ? -3.590 -3.468 -10.200 1.00 95.81 206 THR A CA 1
ATOM 1547 C C . THR A 1 206 ? -3.053 -2.591 -9.083 1.00 95.81 206 THR A C 1
ATOM 1549 O O . THR A 1 206 ? -3.793 -1.780 -8.540 1.00 95.81 206 THR A O 1
ATOM 1552 N N . PHE A 1 207 ? -1.779 -2.747 -8.747 1.00 94.94 207 PHE A N 1
ATOM 1553 C CA . PHE A 1 207 ? -1.049 -1.936 -7.787 1.00 94.94 207 PHE A CA 1
ATOM 1554 C C . PHE A 1 207 ? -0.073 -1.019 -8.514 1.00 94.94 207 PHE A C 1
ATOM 1556 O O . PHE A 1 207 ? 0.695 -1.461 -9.367 1.00 94.94 207 PHE A O 1
ATOM 1563 N N . VAL A 1 208 ? -0.104 0.259 -8.169 1.00 93.31 208 VAL A N 1
ATOM 1564 C CA . VAL A 1 208 ? 0.726 1.296 -8.770 1.00 93.31 208 VAL A CA 1
ATOM 1565 C C . VAL A 1 208 ? 1.641 1.857 -7.691 1.00 93.31 208 VAL A C 1
ATOM 1567 O O . VAL A 1 208 ? 1.171 2.296 -6.641 1.00 93.31 208 VAL A O 1
ATOM 1570 N N . THR A 1 209 ? 2.948 1.851 -7.947 1.00 91.38 209 THR A N 1
ATOM 1571 C CA . THR A 1 209 ? 3.934 2.377 -6.998 1.00 91.38 209 THR A CA 1
ATOM 1572 C C . THR A 1 209 ? 5.121 3.004 -7.709 1.00 91.38 209 THR A C 1
ATOM 1574 O O . THR A 1 209 ? 5.570 2.539 -8.758 1.00 91.38 209 THR A O 1
ATOM 1577 N N . GLY A 1 210 ? 5.657 4.065 -7.109 1.00 89.38 210 GLY A N 1
ATOM 1578 C CA . GLY A 1 210 ? 6.954 4.602 -7.500 1.00 89.38 210 GLY A CA 1
ATOM 1579 C C . GLY A 1 210 ? 8.119 3.982 -6.730 1.00 89.38 210 GLY A C 1
ATOM 1580 O O . GLY A 1 210 ? 9.258 4.320 -7.021 1.00 89.38 210 GLY A O 1
ATOM 1581 N N . ASP A 1 211 ? 7.897 3.149 -5.712 1.00 88.38 211 ASP A N 1
ATOM 1582 C CA . ASP A 1 211 ? 8.976 2.667 -4.847 1.00 88.38 211 ASP A CA 1
ATOM 1583 C C . ASP A 1 211 ? 9.801 1.558 -5.518 1.00 88.38 211 ASP A C 1
ATOM 1585 O O . ASP A 1 211 ? 9.358 0.416 -5.676 1.00 88.38 211 ASP A O 1
ATOM 1589 N N . LYS A 1 212 ? 11.050 1.894 -5.867 1.00 90.75 212 LYS A N 1
ATOM 1590 C CA . LYS A 1 212 ? 12.004 0.972 -6.493 1.00 90.75 212 LYS A CA 1
ATOM 1591 C C . LYS A 1 212 ? 12.312 -0.244 -5.632 1.00 90.75 212 LYS A C 1
ATOM 1593 O O . LYS A 1 212 ? 12.519 -1.326 -6.175 1.00 90.75 212 LYS A O 1
ATOM 1598 N N . SER A 1 213 ? 12.326 -0.095 -4.310 1.00 89.75 213 SER A N 1
ATOM 1599 C CA . SER A 1 213 ? 12.559 -1.208 -3.387 1.00 89.75 213 SER A CA 1
ATOM 1600 C C . SER A 1 213 ? 11.393 -2.201 -3.358 1.00 89.75 213 SER A C 1
ATOM 1602 O O . SER A 1 213 ? 11.593 -3.366 -3.015 1.00 89.75 213 SER A O 1
ATOM 1604 N N . ILE A 1 214 ? 10.200 -1.769 -3.774 1.00 92.69 214 ILE A N 1
ATOM 1605 C CA . ILE A 1 214 ? 9.017 -2.616 -3.908 1.00 92.69 214 ILE A CA 1
ATOM 1606 C C . ILE A 1 214 ? 8.968 -3.237 -5.301 1.00 92.69 214 ILE A C 1
ATOM 1608 O O . ILE A 1 214 ? 9.023 -4.463 -5.433 1.00 92.69 214 ILE A O 1
ATOM 1612 N N . TYR A 1 215 ? 8.886 -2.414 -6.354 1.00 94.69 215 TYR A N 1
ATOM 1613 C CA . TYR A 1 215 ? 8.637 -2.942 -7.694 1.00 94.69 215 TYR A CA 1
ATOM 1614 C C . TYR A 1 215 ? 9.786 -3.815 -8.205 1.00 94.69 215 TYR A C 1
ATOM 1616 O O . TYR A 1 215 ? 9.518 -4.782 -8.910 1.00 94.69 215 TYR A O 1
ATOM 1624 N N . ASN A 1 216 ? 11.045 -3.563 -7.815 1.00 94.31 216 ASN A N 1
ATOM 1625 C CA . ASN A 1 216 ? 12.153 -4.428 -8.229 1.00 94.31 216 ASN A CA 1
ATOM 1626 C C . ASN A 1 216 ? 12.059 -5.811 -7.580 1.00 94.31 216 ASN A C 1
ATOM 1628 O O . ASN A 1 216 ? 12.269 -6.816 -8.249 1.00 94.31 216 ASN A O 1
ATOM 1632 N N . LYS A 1 217 ? 11.703 -5.885 -6.292 1.00 95.31 217 LYS A N 1
ATOM 1633 C CA . LYS A 1 217 ? 11.555 -7.170 -5.594 1.00 95.31 217 LYS A CA 1
ATOM 1634 C C . LYS A 1 217 ? 10.424 -8.000 -6.190 1.00 95.31 217 LYS A C 1
ATOM 1636 O O . LYS A 1 217 ? 10.601 -9.193 -6.416 1.00 95.31 217 LYS A O 1
ATOM 1641 N N . LEU A 1 218 ? 9.297 -7.360 -6.499 1.00 96.88 218 LEU A N 1
ATOM 1642 C CA . LEU A 1 218 ? 8.178 -8.022 -7.169 1.00 96.88 218 LEU A CA 1
ATOM 1643 C C . LEU A 1 218 ? 8.528 -8.437 -8.604 1.00 96.88 218 LEU A C 1
ATOM 1645 O O . LEU A 1 218 ? 8.075 -9.484 -9.052 1.00 96.88 218 LEU A O 1
ATOM 1649 N N . ALA A 1 219 ? 9.337 -7.653 -9.318 1.00 96.31 219 ALA A N 1
ATOM 1650 C CA . ALA A 1 219 ? 9.788 -7.994 -10.664 1.00 96.31 219 ALA A CA 1
ATOM 1651 C C . ALA A 1 219 ? 10.702 -9.2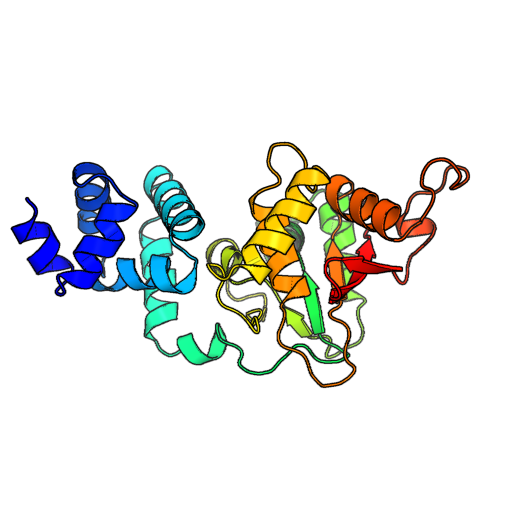22 -10.663 1.00 96.31 219 ALA A C 1
ATOM 1653 O O . ALA A 1 219 ? 10.483 -10.135 -11.455 1.00 96.31 219 ALA A O 1
ATOM 1654 N N . THR A 1 220 ? 11.665 -9.290 -9.739 1.00 95.38 220 THR A N 1
ATOM 1655 C CA . THR A 1 220 ? 12.514 -10.477 -9.563 1.00 95.38 220 THR A CA 1
ATOM 1656 C C . THR A 1 220 ? 11.682 -11.712 -9.219 1.00 95.38 220 THR A C 1
ATOM 1658 O O . THR A 1 220 ? 11.885 -12.762 -9.819 1.00 95.38 220 THR A O 1
ATOM 1661 N N . GLU A 1 221 ? 10.695 -11.587 -8.325 1.00 95.94 221 GLU A N 1
ATOM 1662 C CA . GLU A 1 221 ? 9.771 -12.688 -8.001 1.00 95.94 221 GLU A CA 1
ATOM 1663 C C . GLU A 1 221 ? 8.921 -13.112 -9.211 1.00 95.94 221 GLU A C 1
ATOM 1665 O O . GLU A 1 221 ? 8.605 -14.285 -9.377 1.00 95.94 221 GLU A O 1
ATOM 1670 N N . ALA A 1 222 ? 8.591 -12.174 -10.102 1.00 96.25 222 ALA A N 1
ATOM 1671 C CA . ALA A 1 222 ? 7.923 -12.451 -11.373 1.00 96.25 222 ALA A CA 1
ATOM 1672 C C . ALA A 1 222 ? 8.855 -13.053 -12.448 1.00 96.25 222 ALA A C 1
ATOM 1674 O O . ALA A 1 222 ? 8.425 -13.240 -13.587 1.00 96.25 222 ALA A O 1
ATOM 1675 N N . GLY A 1 223 ? 10.121 -13.334 -12.118 1.00 94.75 223 GLY A N 1
ATOM 1676 C CA . GLY A 1 223 ? 11.114 -13.873 -13.048 1.00 94.75 223 GLY A CA 1
ATOM 1677 C C . GLY A 1 223 ? 11.686 -12.838 -14.020 1.00 94.75 223 GLY A C 1
ATOM 1678 O O . GLY A 1 223 ? 12.270 -13.209 -15.036 1.00 94.75 223 GLY A O 1
ATOM 1679 N N . ILE A 1 224 ? 11.513 -11.541 -13.745 1.00 94.69 224 ILE A N 1
ATOM 1680 C CA . ILE A 1 224 ? 12.141 -10.477 -14.529 1.00 94.69 224 ILE A CA 1
ATOM 1681 C C . ILE A 1 224 ? 13.582 -10.322 -14.054 1.00 94.69 224 ILE A C 1
ATOM 1683 O O . ILE A 1 224 ? 13.845 -9.931 -12.915 1.00 94.69 224 ILE A O 1
ATOM 1687 N N . ASP A 1 225 ? 14.509 -10.595 -14.962 1.00 90.81 225 ASP A N 1
ATOM 1688 C CA . ASP A 1 225 ? 15.930 -10.382 -14.749 1.00 90.81 225 ASP A CA 1
ATOM 1689 C C . ASP A 1 225 ? 16.252 -8.885 -14.813 1.00 90.81 225 ASP A C 1
ATOM 1691 O O . ASP A 1 225 ? 16.234 -8.277 -15.883 1.00 90.81 225 ASP A O 1
ATOM 1695 N N . LEU A 1 226 ? 16.508 -8.291 -13.645 1.00 88.56 226 LEU A N 1
ATOM 1696 C CA . LEU A 1 226 ? 16.831 -6.872 -13.508 1.00 88.56 226 LEU A CA 1
ATOM 1697 C C . LEU A 1 226 ? 18.307 -6.556 -13.776 1.00 88.56 226 LEU A C 1
ATOM 1699 O O . LEU A 1 226 ? 18.638 -5.388 -13.967 1.00 88.56 226 LEU A O 1
ATOM 1703 N N . GLU A 1 227 ? 19.187 -7.557 -13.786 1.00 86.31 227 GLU A N 1
ATOM 1704 C CA . GLU A 1 227 ? 20.618 -7.368 -14.045 1.00 86.31 227 GLU A CA 1
ATOM 1705 C C . GLU A 1 227 ? 20.876 -7.201 -15.548 1.00 86.31 227 GLU A C 1
ATOM 1707 O O . GLU A 1 227 ? 21.775 -6.465 -15.954 1.00 86.31 227 GLU A O 1
ATOM 1712 N N . ASN A 1 228 ? 20.008 -7.785 -16.381 1.00 85.06 228 ASN A N 1
ATOM 1713 C CA . ASN A 1 228 ? 20.150 -7.813 -17.837 1.00 85.06 228 ASN A CA 1
ATOM 1714 C C . ASN A 1 228 ? 19.187 -6.878 -18.600 1.00 85.06 228 ASN A C 1
ATOM 1716 O O . ASN A 1 228 ? 18.881 -7.097 -19.773 1.00 85.06 228 ASN A O 1
ATOM 1720 N N . ILE A 1 229 ? 18.726 -5.784 -17.981 1.00 84.38 229 ILE A N 1
ATOM 1721 C CA . ILE A 1 229 ? 17.749 -4.853 -18.596 1.00 84.38 229 ILE A CA 1
ATOM 1722 C C . ILE A 1 229 ? 18.354 -3.807 -19.552 1.00 84.38 229 ILE A C 1
ATOM 1724 O O . ILE A 1 229 ? 17.621 -2.995 -20.131 1.00 84.38 229 ILE A O 1
ATOM 1728 N N . GLY A 1 230 ? 19.673 -3.849 -19.775 1.00 79.75 230 GLY A N 1
ATOM 1729 C CA . GLY A 1 230 ? 20.360 -3.054 -20.800 1.00 79.75 230 GLY A CA 1
ATOM 1730 C C . GLY A 1 230 ? 20.390 -1.551 -20.510 1.00 79.75 230 GLY A C 1
ATOM 1731 O O . GLY A 1 230 ? 20.173 -0.750 -21.413 1.00 79.75 230 GLY A O 1
ATOM 1732 N N . GLY A 1 231 ? 20.588 -1.166 -19.246 1.00 79.88 231 GLY A N 1
ATOM 1733 C CA . GLY A 1 231 ? 20.669 0.237 -18.815 1.00 79.88 231 GLY A CA 1
ATOM 1734 C C . GLY A 1 231 ? 19.324 0.956 -18.666 1.00 79.88 231 GLY A C 1
ATOM 1735 O O . GLY A 1 231 ? 19.295 2.078 -18.169 1.00 79.88 231 GLY A O 1
ATOM 1736 N N . ARG A 1 232 ? 18.213 0.312 -19.042 1.00 85.75 232 ARG A N 1
ATOM 1737 C CA . ARG A 1 232 ? 16.857 0.816 -18.791 1.00 85.75 232 ARG A CA 1
ATOM 1738 C C . ARG A 1 232 ? 16.467 0.643 -17.329 1.00 85.75 232 ARG A C 1
ATOM 1740 O O . ARG A 1 232 ? 16.966 -0.230 -16.629 1.00 85.75 232 ARG A O 1
ATOM 1747 N N . THR A 1 233 ? 15.518 1.438 -16.879 1.00 89.88 233 THR A N 1
ATOM 1748 C CA . THR A 1 233 ? 14.799 1.258 -15.621 1.00 89.88 233 THR A CA 1
ATOM 1749 C C . THR A 1 233 ? 13.588 0.343 -15.826 1.00 89.88 233 THR A C 1
ATOM 1751 O O . THR A 1 233 ? 13.112 0.142 -16.945 1.00 89.88 233 THR A O 1
ATOM 1754 N N . LEU A 1 234 ? 13.053 -0.229 -14.742 1.00 92.38 234 LEU A N 1
ATOM 1755 C CA . LEU A 1 234 ? 11.865 -1.080 -14.846 1.00 92.38 234 LEU A CA 1
ATOM 1756 C C . LEU A 1 234 ? 10.623 -0.338 -15.394 1.00 92.38 234 LEU A C 1
ATOM 1758 O O . LEU A 1 234 ? 9.946 -0.931 -16.234 1.00 92.38 234 LEU A O 1
ATOM 1762 N N . PRO A 1 235 ? 10.334 0.928 -15.014 1.00 93.25 235 PRO A N 1
ATOM 1763 C CA . PRO A 1 235 ? 9.294 1.733 -15.666 1.00 93.25 235 PRO A CA 1
ATOM 1764 C C . PRO A 1 235 ? 9.445 1.851 -17.188 1.00 93.25 235 PRO A C 1
ATOM 1766 O O . PRO A 1 235 ? 8.451 1.783 -17.902 1.00 93.25 235 PRO A O 1
ATOM 1769 N N . GLU A 1 236 ? 10.671 1.973 -17.703 1.00 91.44 236 GLU A N 1
ATOM 1770 C CA . GLU A 1 236 ? 10.926 2.048 -19.151 1.00 91.44 236 GLU A CA 1
ATOM 1771 C C . GLU A 1 236 ? 10.774 0.688 -19.840 1.00 91.44 236 GLU A C 1
ATOM 1773 O O . GLU A 1 236 ? 10.328 0.604 -20.982 1.00 91.44 236 GLU A O 1
ATOM 1778 N N . LEU A 1 237 ? 11.150 -0.396 -19.156 1.00 92.50 237 LEU A N 1
ATOM 1779 C CA . LEU A 1 237 ? 11.051 -1.752 -19.691 1.00 92.50 237 LEU A CA 1
ATOM 1780 C C . LEU A 1 237 ? 9.612 -2.291 -19.677 1.00 92.50 237 LEU A C 1
ATOM 1782 O O . LEU A 1 237 ? 9.229 -3.060 -20.560 1.00 92.50 237 LEU A O 1
ATOM 1786 N N . LYS A 1 238 ? 8.839 -1.944 -18.644 1.00 93.81 238 LYS A N 1
ATOM 1787 C CA . LYS A 1 238 ? 7.484 -2.445 -18.377 1.00 93.81 238 LYS A CA 1
ATOM 1788 C C . LYS A 1 238 ? 6.525 -1.282 -18.071 1.00 93.81 238 LYS A C 1
ATOM 1790 O O . LYS A 1 238 ? 5.969 -1.246 -16.971 1.00 93.81 238 LYS A O 1
ATOM 1795 N N . PRO A 1 239 ? 6.287 -0.362 -19.026 1.00 91.75 239 PRO A N 1
ATOM 1796 C CA . PRO A 1 239 ? 5.431 0.807 -18.801 1.00 91.75 239 PRO A CA 1
ATOM 1797 C C . PRO A 1 239 ? 3.977 0.423 -18.493 1.00 91.75 239 PRO A C 1
ATOM 1799 O O . PRO A 1 239 ? 3.324 1.057 -17.669 1.00 91.75 239 PRO A O 1
ATOM 1802 N N . ASP A 1 240 ? 3.493 -0.675 -19.079 1.00 92.00 240 ASP A N 1
ATOM 1803 C CA . ASP A 1 240 ? 2.154 -1.216 -18.816 1.00 92.00 240 ASP A CA 1
ATOM 1804 C C . ASP A 1 240 ? 2.098 -2.127 -17.583 1.00 92.00 240 ASP A C 1
ATOM 1806 O O . ASP A 1 240 ? 1.039 -2.678 -17.267 1.00 92.00 240 ASP A O 1
ATOM 1810 N N . GLY A 1 241 ? 3.224 -2.302 -16.889 1.00 95.44 241 GLY A N 1
ATOM 1811 C CA . GLY A 1 241 ? 3.374 -3.167 -15.731 1.00 95.44 241 GLY A CA 1
ATOM 1812 C C . GLY A 1 241 ? 3.697 -4.630 -16.042 1.00 95.44 241 GLY A C 1
ATOM 1813 O O . GLY A 1 241 ? 3.979 -5.029 -17.173 1.00 95.44 241 GLY A O 1
ATOM 1814 N N . PHE A 1 242 ? 3.675 -5.446 -14.992 1.00 97.50 242 PHE A N 1
ATOM 1815 C CA . PHE A 1 242 ? 3.914 -6.889 -15.027 1.00 97.50 242 PHE A CA 1
ATOM 1816 C C . PHE A 1 242 ? 3.036 -7.595 -13.989 1.00 97.50 242 PHE A C 1
ATOM 1818 O O . PHE A 1 242 ? 2.542 -6.969 -13.054 1.00 97.50 242 PHE A O 1
ATOM 1825 N N . THR A 1 243 ? 2.814 -8.897 -14.145 1.00 97.88 243 THR A N 1
ATOM 1826 C CA . THR A 1 243 ? 2.066 -9.699 -13.169 1.00 97.88 243 THR A CA 1
ATOM 1827 C C . THR A 1 243 ? 3.014 -10.484 -12.286 1.00 97.88 243 THR A C 1
ATOM 1829 O O . THR A 1 243 ? 3.974 -11.064 -12.785 1.00 97.88 243 THR A O 1
ATOM 1832 N N . VAL A 1 244 ? 2.705 -10.564 -10.998 1.00 97.75 244 VAL A N 1
ATOM 1833 C CA . VAL A 1 244 ? 3.444 -11.380 -10.031 1.00 97.75 244 VAL A CA 1
ATOM 1834 C C . VAL A 1 244 ? 2.459 -12.266 -9.280 1.00 97.75 244 VAL A C 1
ATOM 1836 O O . VAL A 1 244 ? 1.361 -11.821 -8.936 1.00 97.75 244 VAL A O 1
ATOM 1839 N N . THR A 1 245 ? 2.838 -13.527 -9.060 1.00 97.25 245 THR A N 1
ATOM 1840 C CA . THR A 1 245 ? 2.034 -14.494 -8.307 1.00 97.25 245 THR A CA 1
ATOM 1841 C C . THR A 1 245 ? 2.806 -14.959 -7.084 1.00 97.25 245 THR A C 1
ATOM 1843 O O . THR A 1 245 ? 3.889 -15.511 -7.226 1.00 97.25 245 THR A O 1
ATOM 1846 N N . ILE A 1 246 ? 2.235 -14.758 -5.898 1.00 95.69 246 ILE A N 1
ATOM 1847 C CA . ILE A 1 246 ? 2.813 -15.156 -4.608 1.00 95.69 246 ILE A CA 1
ATOM 1848 C C . ILE A 1 246 ? 1.704 -15.836 -3.807 1.00 95.69 246 ILE A C 1
ATOM 1850 O O . ILE A 1 246 ? 0.571 -15.359 -3.810 1.00 95.69 246 ILE A O 1
ATOM 1854 N N . GLU A 1 247 ? 1.986 -16.977 -3.174 1.00 92.81 247 GLU A N 1
ATOM 1855 C CA . GLU A 1 247 ? 0.985 -17.758 -2.422 1.00 92.81 247 GLU A CA 1
ATOM 1856 C C . GLU A 1 247 ? -0.330 -17.989 -3.202 1.00 92.81 247 GLU A C 1
ATOM 1858 O O . GLU A 1 247 ? -1.434 -17.815 -2.686 1.00 92.81 247 GLU A O 1
ATOM 1863 N N . LYS A 1 248 ? -0.215 -18.356 -4.491 1.00 91.50 248 LYS A N 1
ATOM 1864 C CA . LYS A 1 248 ? -1.340 -18.595 -5.428 1.00 91.50 248 LYS A CA 1
ATOM 1865 C C . LYS A 1 248 ? -2.228 -17.369 -5.698 1.00 91.50 248 LYS A C 1
ATOM 1867 O O . LYS A 1 248 ? -3.318 -17.504 -6.256 1.00 91.50 248 LYS A O 1
ATOM 1872 N N . ARG A 1 249 ? -1.776 -16.169 -5.333 1.00 94.50 249 ARG A N 1
ATOM 1873 C CA . ARG A 1 249 ? -2.487 -14.906 -5.546 1.00 94.50 249 ARG A CA 1
ATOM 1874 C C . ARG A 1 249 ? -1.721 -14.058 -6.538 1.00 94.50 249 ARG A C 1
ATOM 1876 O O . ARG A 1 249 ? -0.514 -13.895 -6.411 1.00 94.50 249 ARG A O 1
ATOM 1883 N N . THR A 1 250 ? -2.434 -13.507 -7.510 1.00 96.69 250 THR A N 1
ATOM 1884 C CA . THR A 1 250 ? -1.844 -12.711 -8.590 1.00 96.69 250 THR A CA 1
ATOM 1885 C C . THR A 1 250 ? -2.303 -11.268 -8.495 1.00 96.69 250 THR A C 1
ATOM 1887 O O . THR A 1 250 ? -3.503 -11.014 -8.341 1.00 96.69 250 THR A O 1
ATOM 1890 N N . ILE A 1 251 ? -1.352 -10.350 -8.652 1.00 97.25 251 ILE A N 1
ATOM 1891 C CA . ILE A 1 251 ? -1.585 -8.915 -8.832 1.00 97.25 251 ILE A CA 1
ATOM 1892 C C . ILE A 1 251 ? -0.830 -8.431 -10.073 1.00 97.25 251 ILE A C 1
ATOM 1894 O O . ILE A 1 251 ? 0.156 -9.040 -10.497 1.00 97.25 251 ILE A O 1
ATOM 1898 N N . LYS A 1 252 ? -1.285 -7.320 -10.645 1.00 97.50 252 LYS A N 1
ATOM 1899 C CA . LYS A 1 252 ? -0.561 -6.552 -11.655 1.00 97.50 252 LYS A CA 1
ATOM 1900 C C . LYS A 1 252 ? 0.151 -5.397 -10.957 1.00 97.50 252 LYS A C 1
ATOM 1902 O O . LYS A 1 252 ? -0.468 -4.705 -10.162 1.00 97.50 252 LYS A O 1
ATOM 1907 N N . VAL A 1 253 ? 1.422 -5.173 -11.257 1.00 97.12 253 VAL A N 1
ATOM 1908 C CA . VAL A 1 253 ? 2.234 -4.087 -10.700 1.00 97.12 253 VAL A CA 1
ATOM 1909 C C . VAL A 1 253 ? 2.597 -3.131 -11.823 1.00 97.12 253 VAL A C 1
ATOM 1911 O O . VAL A 1 253 ? 3.160 -3.566 -12.826 1.00 97.12 253 VAL A O 1
ATOM 1914 N N . ILE A 1 254 ? 2.296 -1.844 -11.662 1.00 96.06 254 ILE A N 1
ATOM 1915 C CA . ILE A 1 254 ? 2.726 -0.788 -12.580 1.00 96.06 254 ILE A CA 1
ATOM 1916 C C . ILE A 1 254 ? 3.776 0.078 -11.872 1.00 96.06 254 ILE A C 1
ATOM 1918 O O . ILE A 1 254 ? 3.436 0.792 -10.921 1.00 96.06 254 ILE A O 1
ATOM 1922 N N . PRO A 1 255 ? 5.047 0.007 -12.300 1.00 94.81 255 PRO A N 1
ATOM 1923 C CA . PRO A 1 255 ? 6.111 0.829 -11.745 1.00 94.81 255 PRO A CA 1
ATOM 1924 C C . PRO A 1 255 ? 6.090 2.237 -12.359 1.00 94.81 255 PRO A C 1
ATOM 1926 O O . PRO A 1 255 ? 6.047 2.389 -13.578 1.00 94.81 255 PRO A O 1
ATOM 1929 N N . ILE A 1 256 ? 6.169 3.271 -11.520 1.00 91.25 256 ILE A N 1
ATOM 1930 C CA . ILE A 1 256 ? 6.311 4.670 -11.954 1.00 91.25 256 ILE A CA 1
ATOM 1931 C C . ILE A 1 256 ? 7.762 5.119 -11.747 1.00 91.25 256 ILE A C 1
ATOM 1933 O O . ILE A 1 256 ? 8.376 4.811 -10.722 1.00 91.25 256 ILE A O 1
ATOM 1937 N N . ALA A 1 257 ? 8.312 5.856 -12.715 1.00 84.31 257 ALA A N 1
ATOM 1938 C CA . ALA A 1 257 ? 9.621 6.492 -12.583 1.00 84.31 257 ALA A CA 1
ATOM 1939 C C . ALA A 1 257 ? 9.637 7.511 -11.425 1.00 84.31 257 ALA A C 1
ATOM 1941 O O . ALA A 1 257 ? 8.658 8.227 -11.209 1.00 84.31 257 ALA A O 1
ATOM 1942 N N . GLN A 1 258 ? 10.742 7.548 -10.674 1.00 70.31 258 GLN A N 1
ATOM 1943 C CA . GLN A 1 258 ? 11.005 8.576 -9.660 1.00 70.31 258 GLN A CA 1
ATOM 1944 C C . GLN A 1 258 ? 11.906 9.668 -10.220 1.00 70.31 258 GLN A C 1
ATOM 1946 O O . GLN A 1 258 ? 12.796 9.311 -11.024 1.00 70.31 258 GLN A O 1
#

Mean predicted aligned error: 11.71 Å

Sequence (258 aa):
MLDKLLSKIGDAAKLEALLHVFPATELEGIVASVKHPERLALVIDHVGADSGSKMIRQWAAKGKFDRLDTFMERMTAGMTKELAETTGVRTRSIVIDSNTAIALMKDADPTLKATMNAGEIARVNYIKNLPPGTELRVANVTVGEVEGGVLATKGLPITVLRDSNEYKLLLSRLESMNLGGSKGTADRALLTDVFFAKREAGVVPTFVTGDKSIYNKLATEAGIDLENIGGRTLPELKPDGFTVTIEKRTIKVIPIAQ

Foldseek 3Di:
DLVVLCVQLVDDVLSVLLVVQDPPVRLVLLSVLAPRSVQLSVLCVQVNRPLSSVVSVVCVVVSVRVLVNVLSCCCPVPCVCFLPVVAFAEQLEAEEELLLLVLCLLCVDPVSVVVDDPLSVQSNVVVVPRPPPRAYEYASSRPSVRPDPPDPYTYFDFPDDCPDPLLVVQLVVCVVLCQVHPPCNVVSNRVSSQLRTGHDPPDAHEYEYQDPSHQVSQCVQLVNDPVPPPPDDPCVVCVVFDWHADSNTIHTYHHTHD

Solvent-accessible surface area (backbone atoms only — not comparable to full-atom values): 14174 Å² total; per-residue (Å²): 108,68,68,62,50,36,69,54,37,72,37,69,69,48,44,50,59,44,51,74,68,32,60,68,71,60,45,50,55,51,49,70,63,34,90,57,43,54,43,54,43,55,42,31,72,74,56,32,58,71,57,25,45,51,51,53,48,56,31,57,79,68,68,38,36,72,55,53,37,52,50,44,47,46,52,69,73,55,37,55,58,53,52,39,25,83,67,40,44,46,90,53,32,36,35,43,44,63,70,50,51,44,29,45,44,27,64,72,34,78,78,46,36,78,69,58,50,72,35,39,49,44,47,38,52,52,62,72,68,48,65,89,84,56,40,50,26,31,49,72,81,39,69,79,70,52,70,68,93,82,63,87,64,32,28,54,32,51,73,65,58,78,85,36,68,70,46,47,50,49,38,50,51,39,53,75,65,47,34,41,49,98,75,11,66,63,54,33,52,46,49,45,44,53,58,36,40,31,49,44,91,93,46,63,48,32,39,41,44,55,52,63,56,41,50,50,49,48,34,46,72,48,69,46,66,76,89,75,52,80,91,55,52,65,31,76,74,30,64,90,30,51,65,33,68,57,94,94,29,55,34,32,41,32,41,42,61,97